Protein AF-Q552I2-F1 (afdb_monomer_lite)

Foldseek 3Di:
DQVQLLVCLVVQPFLLSLQCSCVPVPVVVVLVVLLQDDDDPVNLQQSVQSSLCSRANDSPDRDDSPDRHDHLFPVLQCCDDLLQLHSVDDNPNLLSLLSLLLVQLVLLVCVVVVNDDPVSVVLVVCVVVVNRPDPSSVSSCVSNVVLQVVVCVVVVVPPDSDSHDADPVRHGDDSVRSSVVSSCVVRVHPDADPVRVVCCVVVVDDSSVQSVLLVPAPQRVLSRVSSCLRSSRDPPQSVCAQHADPFQRDGHRHSSCDQQPNPVRNVVVVVVVQVVCCVVDPDHDDRPDPPPPSVCSNVVSPD

pLDDT: mean 83.89, std 12.51, range [25.16, 94.62]

Organism: Dictyostelium discoideum (NCBI:txid44689)

Radius of gyration: 24.35 Å; chains: 1; bounding box: 68×41×57 Å

Secondary structure (DSSP, 8-state):
-HHHHHHHTTT--SHHHHHHHHIIIIIHHHHHHHHHPPPPHHHHHHHHHHHHHHHHS-TT----TT--PPPSS-HHHHHS-GGGT------HHHHHHHHHHHHHHHHHHHHHTT---HHHHHHHHHHHTT----HHHHHHHHHHHHHHHHHHHH-TT--S--SS-B-TTSPBPPHHHHHHHHHHHH--SPPPPHHHHHHHHHTT--HHHHHHHHHH-S-HHHHHHHHHHHTT--TTTTT-TTEE-TTT--EES-HHHIIIII-HHHHHHHHHHHHHHHHH-SS------SSS-TTGGGGGGG-

Structure (mmCIF, N/CA/C/O backbone):
data_AF-Q552I2-F1
#
_entry.id   AF-Q552I2-F1
#
loop_
_atom_site.group_PDB
_atom_site.id
_atom_site.type_symbol
_atom_site.label_atom_id
_atom_site.label_alt_id
_atom_site.label_comp_id
_atom_site.label_asym_id
_atom_site.label_entity_id
_atom_site.label_seq_id
_atom_site.pdbx_PDB_ins_code
_atom_site.Cartn_x
_atom_site.Cartn_y
_atom_site.Cartn_z
_atom_site.occupancy
_atom_site.B_iso_or_equiv
_atom_site.auth_seq_id
_atom_site.auth_comp_id
_atom_site.auth_asym_id
_atom_site.auth_atom_id
_atom_site.pdbx_PDB_model_num
ATOM 1 N N . MET A 1 1 ? -15.729 9.593 -6.874 1.00 75.31 1 MET A N 1
ATOM 2 C CA . MET A 1 1 ? -14.321 9.151 -6.696 1.00 75.31 1 MET A CA 1
ATOM 3 C C . MET A 1 1 ? -13.436 9.561 -7.881 1.00 75.31 1 MET A C 1
ATOM 5 O O . MET A 1 1 ? -12.503 10.336 -7.686 1.00 75.31 1 MET A O 1
ATOM 9 N N . LYS A 1 2 ? -13.786 9.115 -9.100 1.00 81.19 2 LYS A N 1
ATOM 10 C CA . LYS A 1 2 ? -13.067 9.313 -10.378 1.00 81.19 2 LYS A CA 1
ATOM 11 C C . LYS A 1 2 ? -12.653 10.768 -10.646 1.00 81.19 2 LYS A C 1
ATOM 13 O O . LYS A 1 2 ? -11.462 11.058 -10.747 1.00 81.19 2 LYS A O 1
ATOM 18 N N . ASN A 1 3 ? -13.617 11.692 -10.632 1.00 81.88 3 ASN A N 1
ATOM 19 C CA . ASN A 1 3 ? -13.393 13.114 -10.943 1.00 81.88 3 ASN A CA 1
ATOM 20 C C . ASN A 1 3 ? -12.335 13.782 -10.052 1.00 81.88 3 ASN A C 1
ATOM 22 O O . ASN A 1 3 ? -11.575 14.624 -10.525 1.00 81.88 3 ASN A O 1
ATOM 26 N N . ASN A 1 4 ? -12.237 13.383 -8.777 1.00 81.31 4 ASN A N 1
ATOM 27 C CA . ASN A 1 4 ? -11.214 13.924 -7.881 1.00 81.31 4 ASN A CA 1
ATOM 28 C C . ASN A 1 4 ? -9.820 13.441 -8.287 1.00 81.31 4 ASN A C 1
ATOM 30 O O . ASN A 1 4 ? -8.898 14.243 -8.373 1.00 81.31 4 ASN A O 1
ATOM 34 N N . LEU A 1 5 ? -9.653 12.146 -8.571 1.00 85.50 5 LEU A N 1
ATOM 35 C CA . LEU A 1 5 ? -8.342 11.595 -8.932 1.00 85.50 5 LEU A CA 1
ATOM 36 C C . LEU A 1 5 ? -7.836 12.099 -10.280 1.00 85.50 5 LEU A C 1
ATOM 38 O O . LEU A 1 5 ? -6.632 12.299 -10.420 1.00 85.50 5 LEU A O 1
ATOM 42 N N . ILE A 1 6 ? -8.730 12.331 -11.244 1.00 85.38 6 ILE A N 1
ATOM 43 C CA . ILE A 1 6 ? -8.370 12.909 -12.546 1.00 85.38 6 ILE A CA 1
ATOM 44 C C . ILE A 1 6 ? -7.700 14.274 -12.355 1.00 85.38 6 ILE A C 1
ATOM 46 O O . ILE A 1 6 ? -6.609 14.485 -12.882 1.00 85.38 6 ILE A O 1
ATOM 50 N N . LYS A 1 7 ? -8.270 15.149 -11.513 1.00 85.50 7 LYS A N 1
ATOM 51 C CA . LYS A 1 7 ? -7.689 16.469 -11.202 1.00 85.50 7 LYS A CA 1
ATOM 52 C C . LYS A 1 7 ? -6.298 16.366 -10.570 1.00 85.50 7 LYS A C 1
ATOM 54 O O . LYS A 1 7 ? -5.395 17.115 -10.927 1.00 85.50 7 LYS A O 1
ATOM 59 N N . TRP A 1 8 ? -6.101 15.410 -9.663 1.00 86.44 8 TRP A N 1
ATOM 60 C CA . TRP A 1 8 ? -4.827 15.238 -8.956 1.00 86.44 8 TRP A CA 1
ATOM 61 C C . TRP A 1 8 ? -3.757 14.470 -9.746 1.00 86.44 8 TRP A C 1
ATOM 63 O O . TRP A 1 8 ? -2.595 14.435 -9.331 1.00 86.44 8 TRP A O 1
ATOM 73 N N . LYS A 1 9 ? -4.113 13.829 -10.868 1.00 85.44 9 LYS A N 1
ATOM 74 C CA . LYS A 1 9 ? -3.225 12.909 -11.596 1.00 85.44 9 LYS A CA 1
ATOM 75 C C . LYS A 1 9 ? -1.926 13.573 -12.059 1.00 85.44 9 LYS A C 1
ATOM 77 O O . LYS A 1 9 ? -0.875 12.935 -11.987 1.00 85.44 9 LYS A O 1
ATOM 82 N N . SER A 1 10 ? -1.997 14.824 -12.514 1.00 81.94 10 SER A N 1
ATOM 83 C CA . SER A 1 10 ? -0.847 15.604 -12.996 1.00 81.94 10 SER A CA 1
ATOM 84 C C . SER A 1 10 ? 0.010 16.191 -11.874 1.00 81.94 10 SER A C 1
ATOM 86 O O . SER A 1 10 ? 1.216 16.336 -12.043 1.00 81.94 10 SER A O 1
ATOM 88 N N . GLN A 1 11 ? -0.584 16.474 -10.713 1.00 79.75 11 GLN A N 1
ATOM 89 C CA . GLN A 1 11 ? 0.090 17.135 -9.589 1.00 79.75 11 GLN A CA 1
ATOM 90 C C . GLN A 1 11 ? 0.865 16.152 -8.693 1.00 79.75 11 GLN A C 1
ATOM 92 O O . GLN A 1 11 ? 1.816 16.517 -8.002 1.00 79.75 11 GLN A O 1
ATOM 97 N N . ALA A 1 12 ? 0.484 14.874 -8.700 1.00 77.38 12 ALA A N 1
ATOM 98 C CA . ALA A 1 12 ? 1.045 13.862 -7.814 1.00 77.38 12 ALA A CA 1
ATOM 99 C C . ALA A 1 12 ? 2.278 13.159 -8.419 1.00 77.38 12 ALA A C 1
ATOM 101 O O . ALA A 1 12 ? 2.188 12.054 -8.964 1.00 77.38 12 ALA A O 1
ATOM 102 N N . ILE A 1 13 ? 3.455 13.781 -8.298 1.00 77.44 13 ILE A N 1
ATOM 103 C CA . ILE A 1 13 ? 4.695 13.277 -8.924 1.00 77.44 13 ILE A CA 1
ATOM 104 C C . ILE A 1 13 ? 5.281 12.071 -8.162 1.00 77.44 13 ILE A C 1
ATOM 106 O O . ILE A 1 13 ? 5.661 11.057 -8.758 1.00 77.44 13 ILE A O 1
ATOM 110 N N . THR A 1 14 ? 5.353 12.145 -6.829 1.00 87.06 14 THR A N 1
ATOM 111 C CA . THR A 1 14 ? 5.975 11.089 -6.007 1.00 87.06 14 THR A CA 1
ATOM 112 C C . THR A 1 14 ? 4.974 10.007 -5.599 1.00 87.06 14 THR A C 1
ATOM 114 O O . THR A 1 14 ? 3.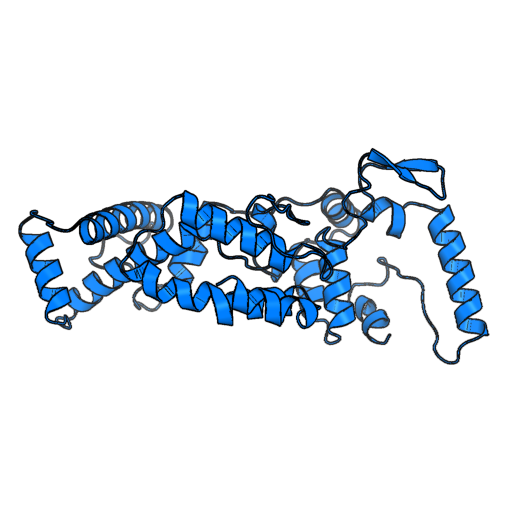782 10.276 -5.444 1.00 87.06 14 THR A O 1
ATOM 117 N N . MET A 1 15 ? 5.443 8.772 -5.363 1.00 88.25 15 MET A N 1
ATOM 118 C CA . MET A 1 15 ? 4.565 7.695 -4.862 1.00 88.25 15 MET A CA 1
ATOM 119 C C . MET A 1 15 ? 3.921 8.056 -3.523 1.00 88.25 15 MET A C 1
ATOM 121 O O . MET A 1 15 ? 2.757 7.733 -3.294 1.00 88.25 15 MET A O 1
ATOM 125 N N . LYS A 1 16 ? 4.665 8.747 -2.654 1.00 89.94 16 LYS A N 1
ATOM 126 C CA . LYS A 1 16 ? 4.171 9.183 -1.348 1.00 89.94 16 LYS A CA 1
ATOM 127 C C . LYS A 1 16 ? 3.052 10.214 -1.503 1.00 89.94 16 LYS A C 1
ATOM 129 O O . LYS A 1 16 ? 2.001 10.033 -0.904 1.00 89.94 16 LYS A O 1
ATOM 134 N N . ALA A 1 17 ? 3.228 11.216 -2.371 1.00 89.88 17 ALA A N 1
ATOM 135 C CA . ALA A 1 17 ? 2.186 12.201 -2.669 1.00 89.88 17 ALA A CA 1
ATOM 136 C C . ALA A 1 17 ? 0.926 11.544 -3.253 1.00 89.88 17 ALA A C 1
ATOM 138 O O . ALA A 1 17 ? -0.175 11.804 -2.774 1.00 89.88 17 ALA A O 1
ATOM 139 N N . LYS A 1 18 ? 1.083 10.627 -4.219 1.00 91.62 18 LYS A N 1
ATOM 140 C CA . LYS A 1 18 ? -0.042 9.858 -4.770 1.00 91.62 18 LYS A CA 1
ATOM 141 C C . LYS A 1 18 ? -0.786 9.077 -3.685 1.00 91.62 18 LYS A C 1
ATOM 143 O O . LYS A 1 18 ? -2.008 9.138 -3.617 1.00 91.62 18 LYS A O 1
ATOM 148 N N . MET A 1 19 ? -0.070 8.371 -2.813 1.00 93.06 19 MET A N 1
ATOM 149 C CA . MET A 1 19 ? -0.699 7.613 -1.730 1.00 93.06 19 MET A CA 1
ATOM 150 C C . MET A 1 19 ? -1.431 8.522 -0.734 1.00 93.06 19 MET A C 1
ATOM 152 O O . MET A 1 19 ? -2.541 8.198 -0.320 1.00 93.06 19 MET A O 1
ATOM 156 N N . THR A 1 20 ? -0.838 9.663 -0.370 1.00 91.88 20 THR A N 1
ATOM 157 C CA . THR A 1 20 ? -1.484 10.654 0.501 1.00 91.88 20 THR A CA 1
ATOM 158 C C . THR A 1 20 ? -2.769 11.176 -0.131 1.00 91.88 20 THR A C 1
ATOM 160 O O . THR A 1 20 ? -3.812 11.123 0.506 1.00 91.88 20 THR A O 1
ATOM 163 N N . ILE A 1 21 ? -2.733 11.595 -1.398 1.00 91.88 21 ILE A N 1
ATOM 164 C CA . ILE A 1 21 ? -3.919 12.094 -2.109 1.00 91.88 21 ILE A CA 1
ATOM 165 C C . ILE A 1 21 ? -5.015 11.027 -2.173 1.00 91.88 21 ILE A C 1
ATOM 167 O O . ILE A 1 21 ? -6.172 11.311 -1.866 1.00 91.88 21 ILE A O 1
ATOM 171 N N . LEU A 1 22 ? -4.650 9.791 -2.527 1.00 91.88 22 LEU A N 1
ATOM 172 C CA . LEU A 1 22 ? -5.584 8.669 -2.580 1.00 91.88 22 LEU A CA 1
ATOM 173 C C . LEU A 1 22 ? -6.256 8.441 -1.219 1.00 91.88 22 LEU A C 1
ATOM 175 O O . LEU A 1 22 ? -7.472 8.286 -1.141 1.00 91.88 22 LEU A O 1
ATOM 179 N N . LYS A 1 23 ? -5.492 8.457 -0.126 1.00 90.06 23 LYS A N 1
ATOM 180 C CA . LYS A 1 23 ? -6.055 8.274 1.216 1.00 90.06 23 LYS A CA 1
ATOM 181 C C . LYS A 1 23 ? -6.929 9.450 1.644 1.00 90.06 23 LYS A C 1
ATOM 183 O O . LYS A 1 23 ? -8.032 9.227 2.129 1.00 90.06 23 LYS A O 1
ATOM 188 N N . THR A 1 24 ? -6.470 10.679 1.425 1.00 88.88 24 THR A N 1
ATOM 189 C CA . THR A 1 24 ? -7.116 11.898 1.930 1.00 88.88 24 THR A CA 1
ATOM 190 C C . THR A 1 24 ? -8.370 12.289 1.160 1.00 88.88 24 THR A C 1
ATOM 192 O O . THR A 1 24 ? -9.349 12.693 1.779 1.00 88.88 24 THR A O 1
ATOM 195 N N . TYR A 1 25 ? -8.373 12.188 -0.171 1.00 85.69 25 TYR A N 1
ATOM 196 C CA . TYR A 1 25 ? -9.470 12.721 -0.995 1.00 85.69 25 TYR A CA 1
ATOM 197 C C . TYR A 1 25 ? -10.450 11.662 -1.485 1.00 85.69 25 TYR A C 1
ATOM 199 O O . TYR A 1 25 ? -11.491 11.994 -2.067 1.00 85.69 25 TYR A O 1
ATOM 207 N N . VAL A 1 26 ? -10.090 10.394 -1.308 1.00 84.19 26 VAL A N 1
ATOM 208 C CA . VAL A 1 26 ? -10.765 9.285 -1.963 1.00 84.19 26 VAL A CA 1
ATOM 209 C C . VAL A 1 26 ? -11.129 8.185 -0.975 1.00 84.19 26 VAL A C 1
ATOM 211 O O . VAL A 1 26 ? -12.317 7.967 -0.749 1.00 84.19 26 VAL A O 1
ATOM 214 N N . LEU A 1 27 ? -10.155 7.533 -0.342 1.00 86.50 27 LEU A N 1
ATOM 215 C CA . LEU A 1 27 ? -10.446 6.417 0.566 1.00 86.50 27 LEU A CA 1
ATOM 216 C C . LEU A 1 27 ? -11.068 6.875 1.898 1.00 86.50 27 LEU A C 1
ATOM 218 O O . LEU A 1 27 ? -11.848 6.140 2.501 1.00 86.50 27 LEU A O 1
ATOM 222 N N . SER A 1 28 ? -10.783 8.101 2.339 1.00 84.00 28 SER A N 1
ATOM 223 C CA . SER A 1 28 ? -11.435 8.732 3.496 1.00 84.00 28 SER A CA 1
ATOM 224 C C . SER A 1 28 ? -12.947 8.899 3.315 1.00 84.00 28 SER A C 1
ATOM 226 O O . SER A 1 28 ? -13.696 8.750 4.271 1.00 84.00 28 SER A O 1
ATOM 228 N N . LYS A 1 29 ? -13.419 9.165 2.091 1.00 82.31 29 LYS A N 1
ATOM 229 C CA . LYS A 1 29 ? -14.856 9.290 1.803 1.00 82.31 29 LYS A CA 1
ATOM 230 C C . LYS A 1 29 ? -15.552 7.933 1.846 1.00 82.31 29 LYS A C 1
ATOM 232 O O . LYS A 1 29 ? -16.659 7.831 2.355 1.00 82.31 29 LYS A O 1
ATOM 237 N N . LEU A 1 30 ? -14.874 6.884 1.375 1.00 82.00 30 LEU A N 1
ATOM 238 C CA . LEU A 1 30 ? -15.380 5.512 1.470 1.00 82.00 30 LEU A CA 1
ATOM 239 C C . LEU A 1 30 ? -15.453 5.011 2.912 1.00 82.00 30 LEU A C 1
ATOM 241 O O . LEU A 1 30 ? -16.357 4.256 3.242 1.00 82.00 30 LEU A O 1
ATOM 245 N N . THR A 1 31 ? -14.534 5.461 3.771 1.00 77.50 31 THR A N 1
ATOM 246 C CA . THR A 1 31 ? -14.508 5.101 5.198 1.00 77.50 31 THR A CA 1
ATOM 247 C C . THR A 1 31 ? -15.852 5.361 5.882 1.00 77.50 31 THR A C 1
ATOM 249 O O . THR A 1 31 ? -16.280 4.543 6.686 1.00 77.50 31 THR A O 1
ATOM 252 N N . TYR A 1 32 ? -16.540 6.458 5.544 1.00 72.56 32 TYR A N 1
ATOM 253 C CA . TYR A 1 32 ? -17.852 6.759 6.121 1.00 72.56 32 TYR A CA 1
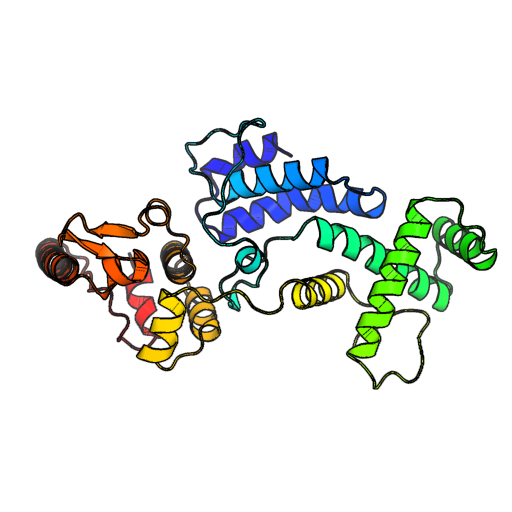ATOM 254 C C . TYR A 1 32 ? -18.906 5.698 5.759 1.00 72.56 32 TYR A C 1
ATOM 256 O O . TYR A 1 32 ? -19.617 5.212 6.632 1.00 72.56 32 TYR A O 1
ATOM 264 N N . HIS A 1 33 ? -18.952 5.279 4.494 1.00 73.44 33 HIS A N 1
ATOM 265 C CA . HIS A 1 33 ? -19.895 4.260 4.025 1.00 73.44 33 HIS A CA 1
ATOM 266 C C . HIS A 1 33 ? -19.560 2.858 4.547 1.00 73.44 33 HIS A C 1
ATOM 268 O O . HIS A 1 33 ? -20.460 2.099 4.884 1.00 73.44 33 HIS A O 1
ATOM 274 N N . GLN A 1 34 ? -18.272 2.537 4.707 1.00 77.69 34 GLN A N 1
ATOM 275 C CA . GLN A 1 34 ? -17.813 1.234 5.207 1.00 77.69 34 GLN A CA 1
ATOM 276 C C . GLN A 1 34 ? -18.262 0.918 6.647 1.00 77.69 34 GLN A C 1
ATOM 278 O O . GLN A 1 34 ? -18.221 -0.247 7.048 1.00 77.69 34 GLN A O 1
ATOM 283 N N . TYR A 1 35 ? -18.703 1.913 7.430 1.00 70.31 35 TYR A N 1
ATOM 284 C CA . TYR A 1 35 ? -19.324 1.663 8.736 1.00 70.31 35 TYR A CA 1
ATOM 285 C C . TYR A 1 35 ? -20.641 0.896 8.597 1.00 70.31 35 TYR A C 1
ATOM 287 O O . TYR A 1 35 ? -20.824 -0.136 9.243 1.00 70.31 35 TYR A O 1
ATOM 295 N N . MET A 1 36 ? -21.532 1.372 7.729 1.00 68.44 36 MET A N 1
ATOM 296 C CA . MET A 1 36 ? -22.905 0.875 7.598 1.00 68.44 36 MET A CA 1
ATOM 297 C C . MET A 1 36 ? -22.996 -0.211 6.529 1.00 68.44 36 MET A C 1
ATOM 299 O O . MET A 1 36 ? -23.474 -1.315 6.794 1.00 68.44 36 MET A O 1
ATOM 303 N N . ASP A 1 37 ? -22.427 0.070 5.362 1.00 80.31 37 ASP A N 1
ATOM 304 C CA . ASP A 1 37 ? -22.645 -0.700 4.148 1.00 80.31 37 ASP A CA 1
ATOM 305 C C . ASP A 1 37 ? -21.530 -1.714 3.926 1.00 80.31 37 ASP A C 1
ATOM 307 O O . ASP A 1 37 ? -20.373 -1.497 4.306 1.00 80.31 37 ASP A O 1
ATOM 311 N N . ASN A 1 38 ? -21.893 -2.828 3.298 1.00 82.31 38 ASN A N 1
ATOM 312 C CA . ASN A 1 38 ? -20.932 -3.794 2.801 1.00 82.31 38 ASN A CA 1
ATOM 313 C C . ASN A 1 38 ? -20.582 -3.452 1.356 1.00 82.31 38 ASN A C 1
ATOM 315 O O . ASN A 1 38 ? -21.470 -3.352 0.511 1.00 82.31 38 ASN A O 1
ATOM 319 N N . LEU A 1 39 ? -19.287 -3.314 1.062 1.00 86.88 39 LEU A N 1
ATOM 320 C CA . LEU A 1 39 ? -18.844 -3.252 -0.328 1.00 86.88 39 LEU A CA 1
ATOM 321 C C . LEU A 1 39 ? -18.960 -4.642 -0.950 1.00 86.88 39 LEU A C 1
ATOM 323 O O . LEU A 1 39 ? -18.426 -5.606 -0.397 1.00 86.88 39 LEU A O 1
ATOM 327 N N . ASN A 1 40 ? -19.626 -4.731 -2.097 1.00 89.62 40 ASN A N 1
ATOM 328 C CA . ASN A 1 40 ? -19.640 -5.958 -2.886 1.00 89.62 40 ASN A CA 1
ATOM 329 C C . ASN A 1 40 ? -18.321 -6.121 -3.673 1.00 89.62 40 ASN A C 1
ATOM 331 O O . ASN A 1 40 ? -17.497 -5.204 -3.754 1.00 89.62 40 ASN A O 1
ATOM 335 N N . GLU A 1 41 ? -18.104 -7.303 -4.249 1.00 90.81 41 GLU A N 1
ATOM 336 C CA . GLU A 1 41 ? -16.862 -7.621 -4.969 1.00 90.81 41 GLU A CA 1
ATOM 337 C C . GLU A 1 41 ? -16.619 -6.706 -6.181 1.00 90.81 41 GLU A C 1
ATOM 339 O O . GLU A 1 41 ? -15.481 -6.309 -6.439 1.00 90.81 41 GLU A O 1
ATOM 344 N N . GLU A 1 42 ? -17.683 -6.314 -6.885 1.00 92.19 42 GLU A N 1
ATOM 345 C CA . GLU A 1 42 ? -17.616 -5.427 -8.050 1.00 92.19 42 GLU A CA 1
ATOM 346 C C . GLU A 1 42 ? -17.128 -4.024 -7.664 1.00 92.19 42 GLU A C 1
ATOM 348 O O . GLU A 1 42 ? -16.182 -3.501 -8.257 1.00 92.19 42 GLU A O 1
ATOM 353 N N . GLN A 1 43 ? -17.692 -3.449 -6.599 1.00 90.69 43 GLN A N 1
ATOM 354 C CA . GLN A 1 43 ? -17.277 -2.161 -6.043 1.00 90.69 43 GLN A CA 1
ATOM 355 C C . GLN A 1 43 ? -15.820 -2.205 -5.570 1.00 90.69 43 GLN A C 1
ATOM 357 O O . GLN A 1 43 ? -15.057 -1.260 -5.793 1.00 90.69 43 GLN A O 1
ATOM 362 N N . ILE A 1 44 ? -15.405 -3.304 -4.928 1.00 91.75 44 ILE A N 1
ATOM 363 C CA . ILE A 1 44 ? -14.015 -3.498 -4.498 1.00 91.75 44 ILE A CA 1
ATOM 364 C C . ILE A 1 44 ? -13.078 -3.519 -5.712 1.00 91.75 44 ILE A C 1
ATOM 366 O O . ILE A 1 44 ? -12.038 -2.849 -5.692 1.00 91.75 44 ILE A O 1
ATOM 370 N N . GLU A 1 45 ? -13.423 -4.244 -6.778 1.00 92.12 45 GLU A N 1
ATOM 371 C CA . GLU A 1 45 ? -12.587 -4.308 -7.977 1.00 92.12 45 GLU A CA 1
ATOM 372 C C . GLU A 1 45 ? -12.557 -2.977 -8.739 1.00 92.12 45 GLU A C 1
ATOM 374 O O . GLU A 1 45 ? -11.487 -2.582 -9.209 1.00 92.12 45 GLU A O 1
ATOM 379 N N . GLU A 1 46 ? -13.655 -2.218 -8.781 1.00 91.62 46 GLU A N 1
ATOM 380 C CA . GLU A 1 46 ? -13.683 -0.868 -9.357 1.00 91.62 46 GLU A CA 1
ATOM 381 C C . GLU A 1 46 ? -12.719 0.074 -8.611 1.00 91.62 46 GLU A C 1
ATOM 383 O O . GLU A 1 46 ? -11.861 0.732 -9.220 1.00 91.62 46 GLU A O 1
ATOM 388 N N . ILE A 1 47 ? -12.795 0.091 -7.274 1.00 91.31 47 ILE A N 1
ATOM 389 C CA . ILE A 1 47 ? -11.902 0.880 -6.415 1.00 91.31 47 ILE A CA 1
ATOM 390 C C . ILE A 1 47 ? -10.443 0.467 -6.632 1.00 91.31 47 ILE A C 1
ATOM 392 O O . ILE A 1 47 ? -9.554 1.323 -6.754 1.00 91.31 47 ILE A O 1
ATOM 396 N N . ASN A 1 48 ? -10.180 -0.838 -6.687 1.00 92.69 48 ASN A N 1
ATOM 397 C CA . ASN A 1 48 ? -8.843 -1.368 -6.910 1.00 92.69 48 ASN A CA 1
ATOM 398 C C . ASN A 1 48 ? -8.318 -0.975 -8.292 1.00 92.69 48 ASN A C 1
ATOM 400 O O . ASN A 1 48 ? -7.188 -0.495 -8.397 1.00 92.69 48 ASN A O 1
ATOM 404 N N . ASN A 1 49 ? -9.118 -1.106 -9.348 1.00 93.19 49 ASN A N 1
ATOM 405 C CA . ASN A 1 49 ? -8.722 -0.748 -10.706 1.00 93.19 49 ASN A CA 1
ATOM 406 C C . ASN A 1 49 ? -8.389 0.751 -10.823 1.00 93.19 49 ASN A C 1
ATOM 408 O O . ASN A 1 49 ? -7.330 1.124 -11.340 1.00 93.19 49 ASN A O 1
ATOM 412 N N . MET A 1 50 ? -9.227 1.616 -10.244 1.00 91.75 50 MET A N 1
ATOM 413 C CA . MET A 1 50 ? -8.998 3.064 -10.193 1.00 91.75 50 MET A CA 1
ATOM 414 C C . MET A 1 50 ? -7.743 3.424 -9.386 1.00 91.75 50 MET A C 1
ATOM 416 O O . MET A 1 50 ? -6.944 4.275 -9.790 1.00 91.75 50 MET A O 1
ATOM 420 N N . THR A 1 51 ? -7.513 2.726 -8.274 1.00 92.38 51 THR A N 1
ATOM 421 C CA . THR A 1 51 ? -6.302 2.861 -7.460 1.00 92.38 51 THR A CA 1
ATOM 422 C C . THR A 1 51 ? -5.052 2.465 -8.247 1.00 92.38 51 THR A C 1
ATOM 424 O O . THR A 1 51 ? -4.062 3.205 -8.253 1.00 92.38 51 THR A O 1
ATOM 427 N N . ARG A 1 52 ? -5.090 1.333 -8.966 1.00 92.00 52 ARG A N 1
ATOM 428 C CA . ARG A 1 52 ? -3.978 0.863 -9.808 1.00 92.00 52 ARG A CA 1
ATOM 429 C C . ARG A 1 52 ? -3.666 1.877 -10.908 1.00 92.00 52 ARG A C 1
ATOM 431 O O . ARG A 1 52 ? -2.498 2.230 -11.098 1.00 92.00 52 ARG A O 1
ATOM 438 N N . TRP A 1 53 ? -4.691 2.406 -11.576 1.00 91.88 53 TRP A N 1
ATOM 439 C CA . TRP A 1 53 ? -4.527 3.483 -12.548 1.00 91.88 53 TRP A CA 1
ATOM 440 C C . TRP A 1 53 ? -3.845 4.705 -11.933 1.00 91.88 53 TRP A C 1
ATOM 442 O O . TRP A 1 53 ? -2.805 5.156 -12.426 1.00 91.88 53 TRP A O 1
ATOM 452 N N . PHE A 1 54 ? -4.392 5.243 -10.844 1.00 92.56 54 PHE A N 1
ATOM 453 C CA . PHE A 1 54 ? -3.914 6.490 -10.258 1.00 92.56 54 PHE A CA 1
ATOM 454 C C . PHE A 1 54 ? -2.448 6.382 -9.810 1.00 92.56 54 PHE A C 1
ATOM 456 O O . PHE A 1 54 ? -1.601 7.206 -10.195 1.00 92.56 54 PHE A O 1
ATOM 463 N N . LEU A 1 55 ? -2.124 5.308 -9.085 1.00 91.31 55 LEU A N 1
ATOM 464 C CA . LEU A 1 55 ? -0.793 5.070 -8.535 1.00 91.31 55 LEU A CA 1
ATOM 465 C C . LEU A 1 55 ? 0.237 4.742 -9.622 1.00 91.31 55 LEU A C 1
ATOM 467 O O . LEU A 1 55 ? 1.304 5.369 -9.665 1.00 91.31 55 LEU A O 1
ATOM 471 N N . PHE A 1 56 ? -0.082 3.801 -10.516 1.00 88.38 56 PHE A N 1
ATOM 472 C CA . PHE A 1 56 ? 0.928 3.148 -11.350 1.00 88.38 56 PHE A CA 1
ATOM 473 C C . PHE A 1 56 ? 0.891 3.518 -12.831 1.00 88.38 56 PHE A C 1
ATOM 475 O O . PHE A 1 56 ? 1.920 3.400 -13.491 1.00 88.38 56 PHE A O 1
ATOM 482 N N . SER A 1 57 ? -0.232 4.008 -13.360 1.00 86.94 57 SER A N 1
ATOM 483 C CA . SER A 1 57 ? -0.273 4.433 -14.765 1.00 86.94 57 SER A CA 1
ATOM 484 C C . SER A 1 57 ? 0.439 5.763 -14.981 1.00 86.94 57 SER A C 1
ATOM 486 O O . SER A 1 57 ? 0.489 6.612 -14.078 1.00 86.94 57 SER A O 1
ATOM 488 N N . SER A 1 58 ? 0.934 5.954 -16.207 1.00 82.50 58 SER A N 1
ATOM 489 C CA . SER A 1 58 ? 1.474 7.232 -16.679 1.00 82.50 58 SER A CA 1
ATOM 490 C C . SER A 1 58 ? 0.485 8.375 -16.447 1.00 82.50 58 SER A C 1
ATOM 492 O O . SER A 1 58 ? -0.730 8.177 -16.479 1.00 82.50 58 SER A O 1
ATOM 494 N N . VAL A 1 59 ? 1.013 9.579 -16.224 1.00 80.19 59 VAL A N 1
ATOM 495 C CA . VAL A 1 59 ? 0.218 10.812 -16.107 1.00 80.19 59 VAL A CA 1
ATOM 496 C C . VAL A 1 59 ? -0.543 11.104 -17.402 1.00 80.19 59 VAL A C 1
ATOM 498 O O . VAL A 1 59 ? -1.659 11.598 -17.341 1.00 80.19 59 VAL A O 1
ATOM 501 N N . LYS A 1 60 ? 0.018 10.721 -18.556 1.00 80.81 60 LYS A N 1
ATOM 502 C CA . LYS A 1 60 ? -0.609 10.896 -19.875 1.00 80.81 60 LYS A CA 1
ATOM 503 C C . LYS A 1 60 ? -1.782 9.942 -20.137 1.00 80.81 60 LYS A C 1
ATOM 505 O O . LYS A 1 60 ? -2.460 10.085 -21.142 1.00 80.81 60 LYS A O 1
ATOM 510 N N . ASN A 1 61 ? -1.975 8.926 -19.294 1.00 83.56 61 ASN A N 1
ATOM 511 C CA . ASN A 1 61 ? -2.973 7.891 -19.535 1.00 83.56 61 ASN A CA 1
ATOM 512 C C . ASN A 1 61 ? -4.305 8.285 -18.887 1.00 83.56 61 ASN A C 1
ATOM 514 O O . ASN A 1 61 ? -4.404 8.293 -17.655 1.00 83.56 61 ASN A O 1
ATOM 518 N N . THR A 1 62 ? -5.317 8.577 -19.699 1.00 87.56 62 THR A N 1
ATOM 519 C CA . THR A 1 62 ? -6.684 8.838 -19.231 1.00 87.56 62 THR A CA 1
ATOM 520 C C . THR A 1 62 ? -7.288 7.573 -18.613 1.00 87.56 62 THR A C 1
ATOM 522 O O . THR A 1 62 ? -6.957 6.450 -19.010 1.00 87.56 62 THR A O 1
ATOM 525 N N . TYR A 1 63 ? -8.112 7.747 -17.579 1.00 89.56 63 TYR A N 1
ATOM 526 C CA . TYR A 1 63 ? -8.837 6.636 -16.966 1.00 89.56 63 TYR A CA 1
ATOM 527 C C . TYR A 1 63 ? -10.012 6.211 -17.853 1.00 89.56 63 TYR A C 1
ATOM 529 O O . TYR A 1 63 ? -10.778 7.072 -18.275 1.00 89.56 63 TYR A O 1
ATOM 537 N N . THR A 1 64 ? -10.158 4.910 -18.093 1.00 89.44 64 THR A N 1
ATOM 538 C CA . THR A 1 64 ? -11.300 4.290 -18.775 1.00 89.44 64 THR A CA 1
ATOM 539 C C . THR A 1 64 ? -11.720 3.045 -17.991 1.00 89.44 64 THR A C 1
ATOM 541 O O . THR A 1 64 ? -10.868 2.333 -17.451 1.00 89.44 64 THR A O 1
ATOM 544 N N . GLU A 1 65 ? -13.021 2.800 -17.869 1.00 85.31 65 GLU A N 1
ATOM 545 C CA . GLU A 1 65 ? -13.572 1.780 -16.960 1.00 85.31 65 GLU A CA 1
ATOM 546 C C . GLU A 1 65 ? -13.360 0.363 -17.494 1.00 85.31 65 GLU A C 1
ATOM 548 O O . GLU A 1 65 ? -13.075 -0.567 -16.741 1.00 85.31 65 GLU A O 1
ATOM 553 N N . GLU A 1 66 ? -13.364 0.232 -18.815 1.00 86.44 66 GLU A N 1
ATOM 554 C CA . GLU A 1 66 ? -13.205 -1.016 -19.559 1.00 86.44 66 GLU A CA 1
ATOM 555 C C . GLU A 1 66 ? -11.765 -1.543 -19.470 1.00 86.44 66 GLU A C 1
ATOM 557 O O . GLU A 1 66 ? -11.479 -2.712 -19.742 1.00 86.44 66 GLU A O 1
ATOM 562 N N . ARG A 1 67 ? -10.813 -0.681 -19.087 1.00 88.12 67 ARG A N 1
ATOM 563 C CA . ARG A 1 67 ? -9.396 -1.027 -19.036 1.00 88.12 67 ARG A CA 1
ATOM 564 C C . ARG A 1 67 ? -9.001 -1.532 -17.656 1.00 88.12 67 ARG A C 1
ATOM 566 O O . ARG A 1 67 ? -9.102 -0.829 -16.653 1.00 88.12 67 ARG A O 1
ATOM 573 N N . LYS A 1 68 ? -8.396 -2.722 -17.620 1.00 88.62 68 LYS A N 1
ATOM 574 C CA . LYS A 1 68 ? -7.734 -3.252 -16.419 1.00 88.62 68 LYS A CA 1
ATOM 575 C C . LYS A 1 68 ? -6.310 -2.712 -16.296 1.00 88.62 68 LYS A C 1
ATOM 577 O O . LYS A 1 68 ? -5.428 -3.024 -17.102 1.00 88.62 68 LYS A O 1
ATOM 582 N N . TYR A 1 69 ? -6.066 -1.905 -15.271 1.00 89.19 69 TYR A N 1
ATOM 583 C CA . TYR A 1 69 ? -4.763 -1.294 -15.024 1.00 89.19 69 TYR A CA 1
ATOM 584 C C . TYR A 1 69 ? -3.859 -2.202 -14.191 1.00 89.19 69 TYR A C 1
ATOM 586 O O . TYR A 1 69 ? -4.256 -2.753 -13.165 1.00 89.19 69 TYR A O 1
ATOM 594 N N . LYS A 1 70 ? -2.600 -2.332 -14.621 1.00 83.94 70 LYS A N 1
ATOM 595 C CA . LYS A 1 70 ? -1.592 -3.176 -13.966 1.00 83.94 70 LYS A CA 1
ATOM 596 C C . LYS A 1 70 ? -0.795 -2.392 -12.924 1.00 83.94 70 LYS A C 1
ATOM 598 O O . LYS A 1 70 ? -0.583 -1.186 -13.052 1.00 83.94 70 LYS A O 1
ATOM 603 N N . THR A 1 71 ? -0.312 -3.091 -11.903 1.00 82.62 71 THR A N 1
ATOM 604 C CA . THR A 1 71 ? 0.604 -2.528 -10.909 1.00 82.62 71 THR A CA 1
ATOM 605 C C . THR A 1 71 ? 2.054 -2.614 -11.386 1.00 82.62 71 THR A C 1
ATOM 607 O O . THR A 1 71 ? 2.445 -3.559 -12.067 1.00 82.62 71 THR A O 1
ATOM 610 N N . MET A 1 72 ? 2.884 -1.635 -11.007 1.00 81.94 72 MET A N 1
ATOM 611 C CA . MET A 1 72 ? 4.339 -1.732 -11.215 1.00 81.94 72 MET A CA 1
ATOM 612 C C . MET A 1 72 ? 5.014 -2.608 -10.154 1.00 81.94 72 MET A C 1
ATOM 614 O O . MET A 1 72 ? 6.013 -3.257 -10.440 1.00 81.94 72 MET A O 1
ATOM 618 N N . MET A 1 73 ? 4.469 -2.630 -8.937 1.00 86.00 73 MET A N 1
ATOM 619 C CA . MET A 1 73 ? 4.923 -3.499 -7.852 1.00 86.00 73 MET A CA 1
ATOM 620 C C . MET A 1 73 ? 3.897 -4.603 -7.603 1.00 86.00 73 MET A C 1
ATOM 622 O O . MET A 1 73 ? 2.710 -4.412 -7.871 1.00 86.00 73 MET A O 1
ATOM 626 N N . LYS A 1 74 ? 4.322 -5.756 -7.081 1.00 84.69 74 LYS A N 1
ATOM 627 C CA . LYS A 1 74 ? 3.360 -6.786 -6.664 1.00 84.69 74 LYS A CA 1
ATOM 628 C C . LYS A 1 74 ? 2.457 -6.246 -5.547 1.00 84.69 74 LYS A C 1
ATOM 630 O O . LYS A 1 74 ? 2.902 -5.437 -4.732 1.00 84.69 74 LYS A O 1
ATOM 635 N N . ILE A 1 75 ? 1.191 -6.659 -5.548 1.00 87.44 75 ILE A N 1
ATOM 636 C CA . ILE A 1 75 ? 0.168 -6.071 -4.674 1.00 87.44 75 ILE A CA 1
ATOM 637 C C . ILE A 1 75 ? 0.423 -6.360 -3.187 1.00 87.44 75 ILE A C 1
ATOM 639 O O . ILE A 1 75 ? 0.305 -5.459 -2.367 1.00 87.44 75 ILE A O 1
ATOM 643 N N . ASP A 1 76 ? 0.908 -7.560 -2.863 1.00 87.62 76 ASP A N 1
ATOM 644 C CA . ASP A 1 76 ? 1.339 -7.955 -1.517 1.00 87.62 76 ASP A CA 1
ATOM 645 C C . ASP A 1 76 ? 2.408 -7.010 -0.952 1.00 87.62 76 ASP A C 1
ATOM 647 O O . ASP A 1 76 ? 2.321 -6.557 0.185 1.00 87.62 76 ASP A O 1
ATOM 651 N N . ARG A 1 77 ? 3.388 -6.624 -1.777 1.00 90.19 77 ARG A N 1
ATOM 652 C CA . ARG A 1 77 ? 4.365 -5.597 -1.408 1.00 90.19 77 ARG A CA 1
ATOM 653 C C . ARG A 1 77 ? 3.718 -4.223 -1.272 1.00 90.19 77 ARG A C 1
ATOM 655 O O . ARG A 1 77 ? 4.129 -3.467 -0.403 1.00 90.19 77 ARG A O 1
ATOM 662 N N . ALA A 1 78 ? 2.748 -3.867 -2.113 1.00 92.69 78 ALA A N 1
ATOM 663 C CA . ALA A 1 78 ? 2.106 -2.556 -2.035 1.00 92.69 78 ALA A CA 1
ATOM 664 C C . ALA A 1 78 ? 1.419 -2.322 -0.676 1.00 92.69 78 ALA A C 1
ATOM 666 O O . ALA A 1 78 ? 1.455 -1.193 -0.178 1.00 92.69 78 ALA A O 1
ATOM 667 N N . TYR A 1 79 ? 0.850 -3.372 -0.072 1.00 93.62 79 TYR A N 1
ATOM 668 C CA . TYR A 1 79 ? 0.207 -3.323 1.247 1.00 93.62 79 TYR A CA 1
ATOM 669 C C . TYR A 1 79 ? 1.188 -3.131 2.412 1.00 93.62 79 TYR A C 1
ATOM 671 O O . TYR A 1 79 ? 0.832 -2.484 3.397 1.00 93.62 79 TYR A O 1
ATOM 679 N N . ALA A 1 80 ? 2.423 -3.625 2.284 1.00 92.31 80 ALA A N 1
ATOM 680 C CA . ALA A 1 80 ? 3.450 -3.503 3.318 1.00 92.31 80 ALA A CA 1
ATOM 681 C C . ALA A 1 80 ? 3.812 -2.037 3.636 1.00 92.31 80 ALA A C 1
ATOM 683 O O . ALA A 1 80 ? 3.578 -1.116 2.839 1.00 92.31 80 ALA A O 1
ATOM 684 N N . ASP A 1 81 ? 4.413 -1.807 4.805 1.00 92.38 81 ASP A N 1
ATOM 685 C CA . ASP A 1 81 ? 4.818 -0.468 5.236 1.00 92.38 81 ASP A CA 1
ATOM 686 C C . ASP A 1 81 ? 5.969 0.086 4.371 1.00 92.38 81 ASP A C 1
ATOM 688 O O . ASP A 1 81 ? 6.750 -0.647 3.754 1.00 92.38 81 ASP A O 1
ATOM 692 N N . TRP A 1 82 ? 6.112 1.412 4.355 1.00 92.25 82 TRP A N 1
ATOM 693 C CA . TRP A 1 82 ? 7.220 2.099 3.689 1.00 92.25 82 TRP A CA 1
ATOM 694 C C . TRP A 1 82 ? 8.585 1.635 4.202 1.00 92.25 82 TRP A C 1
ATOM 696 O O . TRP A 1 82 ? 9.541 1.601 3.426 1.00 92.25 82 TRP A O 1
ATOM 706 N N . LYS A 1 83 ? 8.682 1.250 5.482 1.00 90.56 83 LYS A N 1
ATOM 707 C CA . LYS A 1 83 ? 9.905 0.703 6.098 1.00 90.56 83 LYS A CA 1
ATOM 708 C C . LYS A 1 83 ? 10.305 -0.673 5.553 1.00 90.56 83 LYS A C 1
ATOM 710 O O . LYS A 1 83 ? 11.457 -1.063 5.685 1.00 90.56 83 LYS A O 1
ATOM 715 N N . GLU A 1 84 ? 9.389 -1.384 4.902 1.00 89.88 84 GLU A N 1
ATOM 716 C CA . GLU A 1 84 ? 9.625 -2.711 4.312 1.00 89.88 84 GLU A CA 1
ATOM 717 C C . GLU A 1 84 ? 9.645 -2.672 2.772 1.00 89.88 84 GLU A C 1
ATOM 719 O O . GLU A 1 84 ? 9.715 -3.701 2.086 1.00 89.88 84 GLU A O 1
ATOM 724 N N . GLY A 1 85 ? 9.594 -1.462 2.205 1.00 90.31 85 GLY A N 1
ATOM 725 C CA . GLY A 1 85 ? 9.575 -1.232 0.764 1.00 90.31 85 GLY A CA 1
ATOM 726 C C . GLY A 1 85 ? 8.214 -1.419 0.113 1.00 90.31 85 GLY A C 1
ATOM 727 O O . GLY A 1 85 ? 8.154 -1.669 -1.096 1.00 90.31 85 GLY A O 1
ATOM 728 N N . GLY A 1 86 ? 7.145 -1.360 0.902 1.00 92.44 86 GLY A N 1
ATOM 729 C CA . GLY A 1 86 ? 5.788 -1.182 0.413 1.00 92.44 86 GLY A CA 1
ATOM 730 C C . GLY A 1 86 ? 5.383 0.286 0.363 1.00 92.44 86 GLY A C 1
ATOM 731 O O . GLY A 1 86 ? 6.200 1.182 0.567 1.00 92.44 86 GLY A O 1
ATOM 732 N N . ILE A 1 87 ? 4.113 0.541 0.055 1.00 93.06 87 ILE A N 1
ATOM 733 C CA . ILE A 1 87 ? 3.559 1.904 -0.026 1.00 93.06 87 ILE A CA 1
ATOM 734 C C . ILE A 1 87 ? 2.396 2.115 0.949 1.00 93.06 87 ILE A C 1
ATOM 736 O O . ILE A 1 87 ? 1.687 3.121 0.860 1.00 93.06 87 ILE A O 1
ATOM 740 N N . LYS A 1 88 ? 2.193 1.181 1.888 1.00 93.12 88 LYS A N 1
ATOM 741 C CA . LYS A 1 88 ? 1.081 1.155 2.843 1.00 93.12 88 LYS A CA 1
ATOM 742 C C . LYS A 1 88 ? -0.272 1.317 2.141 1.00 93.12 88 LYS A C 1
ATOM 744 O O . LYS A 1 88 ? -1.121 2.083 2.608 1.00 93.12 88 LYS A O 1
ATOM 749 N N . LEU A 1 89 ? -0.443 0.682 0.981 1.00 93.50 89 LEU A N 1
ATOM 750 C CA . LEU A 1 89 ? -1.721 0.659 0.273 1.00 93.50 89 LEU A CA 1
ATOM 751 C C . LEU A 1 89 ? -2.781 -0.004 1.165 1.00 93.50 89 LEU A C 1
ATOM 753 O O . LEU A 1 89 ? -2.459 -0.885 1.958 1.00 93.50 89 LEU A O 1
ATOM 757 N N . TRP A 1 90 ? -4.032 0.440 1.072 1.00 92.31 90 TRP A N 1
ATOM 758 C CA . TRP A 1 90 ? -5.123 -0.233 1.769 1.00 92.31 90 TRP A CA 1
ATOM 759 C C . TRP A 1 90 ? -5.606 -1.430 0.954 1.00 92.31 90 TRP A C 1
ATOM 761 O O . TRP A 1 90 ? -5.935 -1.275 -0.220 1.00 92.31 90 TRP A O 1
ATOM 771 N N . ASP A 1 91 ? -5.651 -2.603 1.579 1.00 92.75 91 ASP A N 1
ATOM 772 C CA . ASP A 1 91 ? -6.493 -3.698 1.114 1.00 92.75 91 ASP A CA 1
ATOM 773 C C . ASP A 1 91 ? -7.930 -3.318 1.476 1.00 92.75 91 ASP A C 1
ATOM 775 O O . ASP A 1 91 ? -8.275 -3.229 2.653 1.00 92.75 91 ASP A O 1
ATOM 779 N N . ILE A 1 92 ? -8.735 -2.996 0.465 1.00 91.12 92 ILE A N 1
ATOM 780 C CA . ILE A 1 92 ? -10.090 -2.467 0.649 1.00 91.12 92 ILE A CA 1
ATOM 781 C C . ILE A 1 92 ? -11.008 -3.498 1.304 1.00 91.12 92 ILE A C 1
ATOM 783 O O . ILE A 1 92 ? -11.837 -3.119 2.130 1.00 91.12 92 ILE A O 1
ATOM 787 N N . GLU A 1 93 ? -10.817 -4.778 0.993 1.00 91.62 93 GLU A N 1
ATOM 788 C CA . GLU A 1 93 ? -11.592 -5.880 1.556 1.00 91.62 93 GLU A CA 1
ATOM 789 C C . GLU A 1 93 ? -11.277 -6.036 3.049 1.00 91.62 93 GLU A C 1
ATOM 791 O O . GLU A 1 93 ? -12.171 -5.952 3.893 1.00 91.62 93 GLU A O 1
ATOM 796 N N . LEU A 1 94 ? -9.991 -6.143 3.407 1.00 92.88 94 LEU A N 1
ATOM 797 C CA . LEU A 1 94 ? -9.593 -6.210 4.818 1.00 92.88 94 LEU A CA 1
ATOM 798 C C . LEU A 1 94 ? -9.939 -4.935 5.578 1.00 92.88 94 LEU A C 1
ATOM 800 O O . LEU A 1 94 ? -10.292 -4.996 6.753 1.00 92.88 94 LEU A O 1
ATOM 804 N N . ARG A 1 95 ? -9.831 -3.771 4.931 1.00 91.56 95 ARG A N 1
ATOM 805 C CA . ARG A 1 95 ? -10.161 -2.486 5.548 1.00 91.56 95 ARG A CA 1
ATOM 806 C C . ARG A 1 95 ? -11.638 -2.428 5.907 1.00 91.56 95 ARG A C 1
ATOM 808 O O . ARG A 1 95 ? -11.956 -2.010 7.014 1.00 91.56 95 ARG A O 1
ATOM 815 N N . HIS A 1 96 ? -12.503 -2.874 5.000 1.00 90.44 96 HIS A N 1
ATOM 816 C CA . HIS A 1 96 ? -13.936 -2.986 5.231 1.00 90.44 96 HIS A CA 1
ATOM 817 C C . HIS A 1 96 ? -14.238 -3.924 6.414 1.00 90.44 96 HIS A C 1
ATOM 819 O O . HIS A 1 96 ? -14.912 -3.514 7.358 1.00 90.44 96 HIS A O 1
ATOM 825 N N . ILE A 1 97 ? -13.657 -5.125 6.441 1.00 92.38 97 ILE A N 1
ATOM 826 C CA . ILE A 1 97 ? -13.849 -6.075 7.550 1.00 92.38 97 ILE A CA 1
ATOM 827 C C . ILE A 1 97 ? -13.333 -5.496 8.883 1.00 92.38 97 ILE A C 1
ATOM 829 O O . ILE A 1 97 ? -13.992 -5.621 9.917 1.00 92.38 97 ILE A O 1
ATOM 833 N N . ALA A 1 98 ? -12.190 -4.801 8.867 1.00 93.94 98 ALA A N 1
ATOM 834 C CA . ALA A 1 98 ? -11.618 -4.165 10.053 1.00 93.94 98 ALA A CA 1
ATOM 835 C C . ALA A 1 98 ? -12.557 -3.117 10.673 1.00 93.94 98 ALA A C 1
ATOM 837 O O . ALA A 1 98 ? -12.589 -2.990 11.896 1.00 93.94 98 ALA A O 1
ATOM 838 N N . PHE A 1 99 ? -13.344 -2.393 9.866 1.00 92.06 99 PHE A N 1
ATOM 839 C CA . PHE A 1 99 ? -14.356 -1.462 10.378 1.00 92.06 99 PHE A CA 1
ATOM 840 C C . PHE A 1 99 ? -15.463 -2.174 11.152 1.00 92.06 99 PHE A C 1
ATOM 842 O O . PHE A 1 99 ? -15.829 -1.712 12.231 1.00 92.06 99 PHE A O 1
ATOM 849 N N . LYS A 1 100 ? -15.959 -3.308 10.642 1.00 90.88 100 LYS A N 1
ATOM 850 C CA . LYS A 1 100 ? -17.006 -4.101 11.305 1.00 90.88 100 LYS A CA 1
ATOM 851 C C . LYS A 1 100 ? -16.519 -4.650 12.647 1.00 90.88 100 LYS A C 1
ATOM 853 O O . LYS A 1 100 ? -17.204 -4.509 13.658 1.00 90.88 100 LYS A O 1
ATOM 858 N N . ILE A 1 101 ? -15.294 -5.182 12.674 1.00 93.06 101 ILE A N 1
ATOM 859 C CA . ILE A 1 101 ? -14.637 -5.649 13.905 1.00 93.06 101 ILE A CA 1
ATOM 860 C C . ILE A 1 101 ? -14.474 -4.493 14.893 1.00 93.06 101 ILE A C 1
ATOM 862 O O . ILE A 1 101 ? -14.828 -4.625 16.060 1.00 93.06 101 ILE A O 1
ATOM 866 N N . TRP A 1 102 ? -13.950 -3.354 14.434 1.00 93.88 102 TRP A N 1
ATOM 867 C CA . TRP A 1 102 ? -13.718 -2.189 15.283 1.00 93.88 102 TRP A CA 1
ATOM 868 C C . TRP A 1 102 ? -15.011 -1.645 15.893 1.00 93.88 102 TRP A C 1
ATOM 870 O O . TRP A 1 102 ? -15.045 -1.365 17.090 1.00 93.88 102 TRP A O 1
ATOM 880 N N . TYR A 1 103 ? -16.075 -1.529 15.097 1.00 90.75 103 TYR A N 1
ATOM 881 C CA . TYR A 1 103 ? -17.361 -1.029 15.570 1.00 90.75 103 TYR A CA 1
ATOM 882 C C . TYR A 1 103 ? -17.974 -1.964 16.614 1.00 90.75 103 TYR A C 1
ATOM 884 O O . TYR A 1 103 ? -18.362 -1.500 17.684 1.00 90.75 103 TYR A O 1
ATOM 892 N N . MET A 1 104 ? -17.977 -3.278 16.356 1.00 90.38 104 MET A N 1
ATOM 893 C CA . MET A 1 104 ? -18.431 -4.272 17.332 1.00 90.38 104 MET A CA 1
ATOM 894 C C . MET A 1 104 ? -17.612 -4.203 18.626 1.00 90.38 104 MET A C 1
ATOM 896 O O . MET A 1 104 ? -18.165 -4.191 19.721 1.00 90.38 104 MET A O 1
ATOM 900 N N . ASN A 1 105 ? -16.287 -4.081 18.511 1.00 92.94 105 ASN A N 1
ATOM 901 C CA . ASN A 1 105 ? -15.405 -3.968 19.668 1.00 92.94 105 ASN A CA 1
ATOM 902 C C . ASN A 1 105 ? -15.704 -2.712 20.505 1.00 92.94 105 ASN A C 1
ATOM 904 O O . ASN A 1 105 ? -15.665 -2.751 21.734 1.00 92.94 105 ASN A O 1
ATOM 908 N N . ARG A 1 106 ? -16.026 -1.596 19.837 1.00 91.88 106 ARG A N 1
ATOM 909 C CA . ARG A 1 106 ? -16.398 -0.335 20.486 1.00 91.88 106 ARG A CA 1
ATOM 910 C C . ARG A 1 106 ? -17.777 -0.409 21.136 1.00 91.88 106 ARG A C 1
ATOM 912 O O . ARG A 1 106 ? -17.929 0.109 22.235 1.00 91.88 106 ARG A O 1
ATOM 919 N N . LEU A 1 107 ? -18.741 -1.064 20.488 1.00 90.06 107 LEU A N 1
ATOM 920 C CA . LEU A 1 107 ? -20.072 -1.323 21.039 1.00 90.06 107 LEU A CA 1
ATOM 921 C C . LEU A 1 107 ? -19.973 -2.103 22.357 1.00 90.06 107 LEU A C 1
ATOM 923 O O . LEU A 1 107 ? -20.525 -1.675 23.363 1.00 90.06 107 LEU A O 1
ATOM 927 N N . LEU A 1 108 ? -19.200 -3.191 22.373 1.00 90.50 108 LEU A N 1
ATOM 928 C CA . LEU A 1 108 ? -19.005 -4.016 23.570 1.00 90.50 108 LEU A CA 1
ATOM 929 C C . LEU A 1 108 ? -18.306 -3.244 24.698 1.00 90.50 108 LEU A C 1
ATOM 931 O O . LEU A 1 108 ? -18.698 -3.346 25.857 1.00 90.50 108 LEU A O 1
ATOM 935 N N . HIS A 1 109 ? -17.311 -2.421 24.359 1.00 91.44 109 HIS A N 1
ATOM 936 C CA . HIS A 1 109 ? -16.646 -1.549 25.327 1.00 91.44 109 HIS A CA 1
ATOM 937 C C . HIS A 1 109 ? -17.589 -0.491 25.923 1.00 91.44 109 HIS A C 1
ATOM 939 O O . HIS A 1 109 ? -17.575 -0.266 27.131 1.00 91.44 109 HIS A O 1
ATOM 945 N N . ASN A 1 110 ? -18.409 0.160 25.093 1.00 91.50 110 ASN A N 1
ATOM 946 C CA . ASN A 1 110 ? -19.391 1.137 25.562 1.00 91.50 110 ASN A CA 1
ATOM 947 C C . ASN A 1 110 ? -20.438 0.481 26.465 1.00 91.50 110 ASN A C 1
ATOM 949 O O . ASN A 1 110 ? -20.770 1.045 27.505 1.00 91.50 110 ASN A O 1
ATOM 953 N N . ASN A 1 111 ? -20.892 -0.721 26.107 1.00 89.50 111 ASN A N 1
ATOM 954 C CA . ASN A 1 111 ? -21.854 -1.474 26.898 1.00 89.50 111 ASN A CA 1
ATOM 955 C C . ASN A 1 111 ? -21.297 -1.846 28.273 1.00 89.50 111 ASN A C 1
ATOM 957 O O . ASN A 1 111 ? -21.970 -1.642 29.273 1.00 89.50 111 ASN A O 1
ATOM 961 N N . TYR A 1 112 ? -20.054 -2.331 28.327 1.00 86.00 112 TYR A N 1
ATOM 962 C CA . TYR A 1 112 ? -19.369 -2.631 29.588 1.00 86.00 112 TYR A CA 1
ATOM 963 C C . TYR A 1 112 ? -19.287 -1.402 30.513 1.00 86.00 112 TYR A C 1
ATOM 965 O O . TYR A 1 112 ? -19.420 -1.521 31.726 1.00 86.00 112 TYR A O 1
ATOM 973 N N . ASN A 1 113 ? -19.118 -0.208 29.938 1.00 88.31 113 ASN A N 1
ATOM 974 C CA . ASN A 1 113 ? -19.049 1.053 30.677 1.00 88.31 113 ASN A CA 1
ATOM 975 C C . ASN A 1 113 ? -20.415 1.740 30.880 1.00 88.31 113 ASN A C 1
ATOM 977 O O . ASN A 1 113 ? -20.434 2.890 31.315 1.00 88.31 113 ASN A O 1
ATOM 981 N N . ASN A 1 114 ? -21.539 1.100 30.530 1.00 86.50 114 ASN A N 1
ATOM 982 C CA . ASN A 1 114 ? -22.882 1.703 30.547 1.00 86.50 114 ASN A CA 1
ATOM 983 C C . ASN A 1 114 ? -22.962 3.062 29.817 1.00 86.50 114 ASN A C 1
ATOM 985 O O . ASN A 1 114 ? -23.666 3.973 30.241 1.00 86.50 114 ASN A O 1
ATOM 989 N N . ASN A 1 115 ? -22.221 3.206 28.714 1.00 90.19 115 ASN A N 1
ATOM 990 C CA . ASN A 1 115 ? -22.121 4.434 27.920 1.00 90.19 115 ASN A CA 1
ATOM 991 C C . ASN A 1 115 ? -22.640 4.225 26.486 1.00 90.19 115 ASN A C 1
ATOM 993 O O . ASN A 1 115 ? -22.028 4.658 25.503 1.00 90.19 115 ASN A O 1
ATOM 997 N N . ASN A 1 116 ? -23.729 3.471 26.353 1.00 88.50 116 ASN A N 1
ATOM 998 C CA . ASN A 1 116 ? -24.382 3.256 25.071 1.00 88.50 116 ASN A CA 1
ATOM 999 C C . ASN A 1 116 ? -25.276 4.453 24.727 1.00 88.50 116 ASN A C 1
ATOM 1001 O O . ASN A 1 116 ? -25.914 5.038 25.594 1.00 88.50 116 ASN A O 1
ATOM 1005 N N . ASN A 1 117 ? -25.354 4.800 23.444 1.00 91.25 117 ASN A N 1
ATOM 1006 C CA . ASN A 1 117 ? -26.456 5.624 22.943 1.00 91.25 117 ASN A CA 1
ATOM 1007 C C . ASN A 1 117 ? -27.683 4.752 22.615 1.00 91.25 117 ASN A C 1
ATOM 1009 O O . ASN A 1 117 ? -27.570 3.532 22.525 1.00 91.25 117 ASN A O 1
ATOM 1013 N N . THR A 1 118 ? -28.830 5.372 22.332 1.00 90.88 118 THR A N 1
ATOM 1014 C CA . THR A 1 118 ? -30.094 4.667 22.042 1.00 90.88 118 THR A CA 1
ATOM 1015 C C . THR A 1 118 ? -29.980 3.610 20.934 1.00 90.88 118 THR A C 1
ATOM 1017 O O . THR A 1 118 ? -30.554 2.529 21.038 1.00 90.88 118 THR A O 1
ATOM 1020 N N . LEU A 1 119 ? -29.209 3.874 19.870 1.00 87.75 119 LEU A N 1
ATOM 1021 C CA . LEU A 1 119 ? -28.991 2.896 18.795 1.00 87.75 119 LEU A CA 1
ATOM 1022 C C . LEU A 1 119 ? -28.134 1.711 19.268 1.00 87.75 119 LEU A C 1
ATOM 1024 O O . LEU A 1 119 ? -28.371 0.570 18.880 1.00 87.75 119 LEU A O 1
ATOM 1028 N N . GLN A 1 120 ? -27.125 1.979 20.092 1.00 89.31 120 GLN A N 1
ATOM 1029 C CA . GLN A 1 120 ? -26.254 0.957 20.665 1.00 89.31 120 GLN A CA 1
ATOM 1030 C C . GLN A 1 120 ? -27.006 0.087 21.676 1.00 89.31 120 GLN A C 1
ATOM 1032 O O . GLN A 1 120 ? -26.848 -1.129 21.645 1.00 89.31 120 GLN A O 1
ATOM 1037 N N . GLU A 1 121 ? -27.864 0.676 22.509 1.00 89.31 121 GLU A N 1
ATOM 1038 C CA . GLU A 1 121 ? -28.766 -0.062 23.402 1.00 89.31 121 GLU A CA 1
ATOM 1039 C C . GLU A 1 121 ? -29.684 -0.988 22.607 1.00 89.31 121 GLU A C 1
ATOM 1041 O O . GLU A 1 121 ? -29.776 -2.175 22.916 1.00 89.31 121 GLU A O 1
ATOM 1046 N N . TRP A 1 122 ? -30.271 -0.477 21.520 1.00 88.12 122 TRP A N 1
ATOM 1047 C CA . TRP A 1 122 ? -31.080 -1.285 20.615 1.00 88.12 122 TRP A CA 1
ATOM 1048 C C . TRP A 1 122 ? -30.282 -2.455 20.028 1.00 88.12 122 TRP A C 1
ATOM 1050 O O . TRP A 1 122 ? -30.747 -3.592 20.066 1.00 88.12 122 TRP A O 1
ATOM 1060 N N . TYR A 1 123 ? -29.050 -2.235 19.551 1.00 87.56 123 TYR A N 1
ATOM 1061 C CA . TYR A 1 123 ? -28.193 -3.338 19.100 1.00 87.56 123 TYR A CA 1
ATOM 1062 C C . TYR A 1 123 ? -27.924 -4.363 20.209 1.00 87.56 123 TYR A C 1
ATOM 1064 O O . TYR A 1 123 ? -28.006 -5.563 19.951 1.00 87.56 123 TYR A O 1
ATOM 1072 N N . MET A 1 124 ? -27.642 -3.928 21.437 1.00 87.12 124 MET A N 1
ATOM 1073 C CA . MET A 1 124 ? -27.381 -4.841 22.555 1.00 87.12 124 MET A CA 1
ATOM 1074 C C . MET A 1 124 ? -28.627 -5.641 22.966 1.00 87.12 124 MET A C 1
ATOM 1076 O O . MET A 1 124 ? -28.515 -6.832 23.258 1.00 87.12 124 MET A O 1
ATOM 1080 N N . GLU A 1 125 ? -29.819 -5.042 22.910 1.00 87.31 125 GLU A N 1
ATOM 1081 C CA . GLU A 1 125 ? -31.102 -5.723 23.134 1.00 87.31 125 GLU A CA 1
ATOM 1082 C C . GLU A 1 125 ? -31.368 -6.810 22.076 1.00 87.31 125 GLU A C 1
ATOM 1084 O O . GLU A 1 125 ? -31.856 -7.899 22.383 1.00 87.31 125 GLU A O 1
ATOM 1089 N N . GLN A 1 126 ? -31.010 -6.552 20.816 1.00 85.25 126 GLN A N 1
ATOM 1090 C CA . GLN A 1 126 ? -31.121 -7.539 19.736 1.00 85.25 126 GLN A CA 1
ATOM 1091 C C . GLN A 1 126 ? -30.185 -8.736 19.967 1.00 85.25 126 GLN A C 1
ATOM 1093 O O . GLN A 1 126 ? -30.580 -9.893 19.777 1.00 85.25 126 GLN A O 1
ATOM 1098 N N . LEU A 1 127 ? -28.952 -8.467 20.413 1.00 83.56 127 LEU A N 1
ATOM 1099 C CA . LEU A 1 127 ? -27.958 -9.498 20.712 1.00 83.56 127 LEU A CA 1
ATOM 1100 C C . LEU A 1 127 ? -28.367 -10.365 21.905 1.00 83.56 127 LEU A C 1
ATOM 1102 O O . LEU A 1 127 ? -28.259 -11.591 21.826 1.00 83.56 127 LEU A O 1
ATOM 1106 N N . SER A 1 128 ? -28.887 -9.762 22.979 1.00 81.12 128 SER A N 1
ATOM 1107 C CA . SER A 1 128 ? -29.334 -10.502 24.167 1.00 81.12 128 SER A CA 1
ATOM 1108 C C . SER A 1 128 ? -30.520 -11.422 23.861 1.00 81.12 128 SER A C 1
ATOM 1110 O O . SER A 1 128 ? -30.582 -12.549 24.354 1.00 81.12 128 SER A O 1
ATOM 1112 N N . ARG A 1 129 ? -31.418 -10.999 22.965 1.00 81.50 129 ARG A N 1
ATOM 1113 C CA . ARG A 1 129 ? -32.571 -11.793 22.514 1.00 81.50 129 ARG A CA 1
ATOM 1114 C C . ARG A 1 129 ? -32.225 -12.910 21.528 1.00 81.50 129 ARG A C 1
ATOM 1116 O O . ARG A 1 129 ? -33.126 -13.654 21.143 1.00 81.50 129 ARG A O 1
ATOM 1123 N N . LYS A 1 130 ? -30.964 -13.026 21.080 1.00 70.44 130 LYS A N 1
ATOM 1124 C CA . LYS A 1 130 ? -30.521 -13.950 20.011 1.00 70.44 130 LYS A CA 1
ATOM 1125 C C . LYS A 1 130 ? -31.370 -13.858 18.727 1.00 70.44 130 LYS A C 1
ATOM 1127 O O . LYS A 1 130 ? -31.414 -14.796 17.936 1.00 70.44 130 LYS A O 1
ATOM 1132 N N . LYS A 1 131 ? -32.028 -12.716 18.508 1.00 70.31 131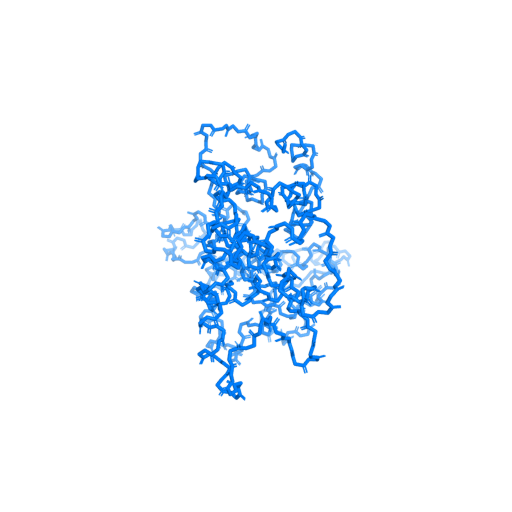 LYS A N 1
ATOM 1133 C CA . LYS A 1 131 ? -32.809 -12.384 17.312 1.00 70.31 131 LYS A CA 1
ATOM 1134 C C . LYS A 1 131 ? -32.173 -11.152 16.677 1.00 70.31 131 LYS A C 1
ATOM 1136 O O . LYS A 1 131 ? -32.664 -10.044 16.826 1.00 70.31 131 LYS A O 1
ATOM 1141 N N . ALA A 1 132 ? -31.029 -11.330 16.029 1.00 60.69 132 ALA A N 1
ATOM 1142 C CA . ALA A 1 132 ? -30.342 -10.231 15.361 1.00 60.69 132 ALA A CA 1
ATOM 1143 C C . ALA A 1 132 ? -31.030 -9.928 14.018 1.00 60.69 132 ALA A C 1
ATOM 1145 O O . ALA A 1 132 ? -30.874 -10.671 13.048 1.00 60.69 132 ALA A O 1
ATOM 1146 N N . HIS A 1 133 ? -31.825 -8.855 13.969 1.00 64.44 133 HIS A N 1
ATOM 1147 C CA . HIS A 1 133 ? -32.713 -8.574 12.834 1.00 64.44 133 HIS A CA 1
ATOM 1148 C C . HIS A 1 133 ? -32.076 -7.821 11.651 1.00 64.44 133 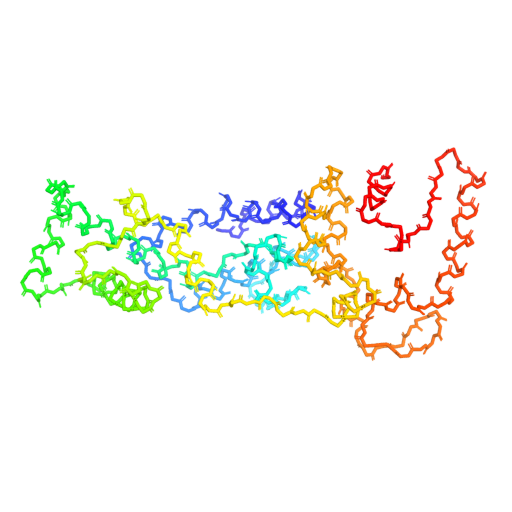HIS A C 1
ATOM 1150 O O . HIS A 1 133 ? -32.725 -7.694 10.616 1.00 64.44 133 HIS A O 1
ATOM 1156 N N . THR A 1 134 ? -30.823 -7.357 11.737 1.00 78.44 134 THR A N 1
ATOM 1157 C CA . THR A 1 134 ? -30.158 -6.669 10.611 1.00 78.44 134 THR A CA 1
ATOM 1158 C C . THR A 1 134 ? -28.968 -7.459 10.073 1.00 78.4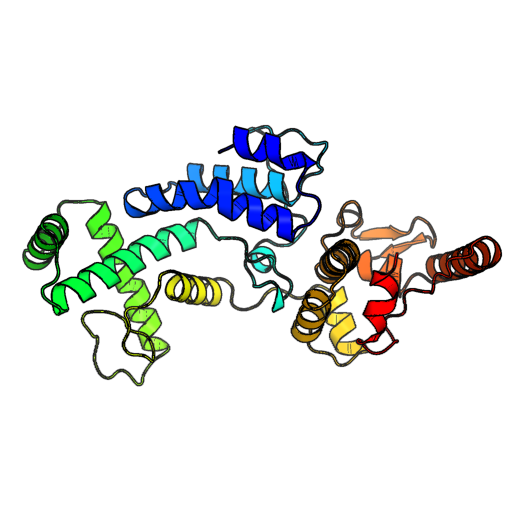4 134 THR A C 1
ATOM 1160 O O . THR A 1 134 ? -28.183 -8.036 10.829 1.00 78.44 134 THR A O 1
ATOM 1163 N N . SER A 1 135 ? -28.808 -7.468 8.745 1.00 82.12 135 SER A N 1
ATOM 1164 C CA . SER A 1 135 ? -27.651 -8.075 8.069 1.00 82.12 135 SER A CA 1
ATOM 1165 C C . SER A 1 135 ? -26.331 -7.484 8.574 1.00 82.12 135 SER A C 1
ATOM 1167 O O . SER A 1 135 ? -25.394 -8.221 8.870 1.00 82.12 135 SER A O 1
ATOM 1169 N N . THR A 1 136 ? -26.294 -6.166 8.781 1.00 82.81 136 THR A N 1
ATOM 1170 C CA . THR A 1 136 ? -25.118 -5.446 9.277 1.00 82.81 136 THR A CA 1
ATOM 1171 C C . THR A 1 136 ? -24.675 -5.921 10.661 1.00 82.81 136 THR A C 1
ATOM 1173 O O . THR A 1 136 ? -23.485 -6.158 10.861 1.00 82.81 136 THR A O 1
ATOM 1176 N N . LEU A 1 137 ? -25.596 -6.089 11.621 1.00 84.81 137 LEU A N 1
ATOM 1177 C CA . LEU A 1 137 ? -25.243 -6.554 12.969 1.00 84.81 137 LEU A CA 1
ATOM 1178 C C . LEU A 1 137 ? -24.710 -7.989 12.945 1.00 84.81 137 LEU A C 1
ATOM 1180 O O . LEU A 1 137 ? -23.689 -8.271 13.571 1.00 84.81 137 LEU A O 1
ATOM 1184 N N . ASN A 1 138 ? -25.337 -8.864 12.156 1.00 87.00 138 ASN A N 1
ATOM 1185 C CA . ASN A 1 138 ? -24.871 -10.238 11.972 1.00 87.00 138 ASN A CA 1
ATOM 1186 C C . ASN A 1 138 ? -23.445 -10.296 11.410 1.00 87.00 138 ASN A C 1
ATOM 1188 O O . ASN A 1 138 ? -22.608 -11.043 11.921 1.00 87.00 138 ASN A O 1
ATOM 1192 N N . ASP A 1 139 ? -23.133 -9.471 10.409 1.00 87.50 139 ASP A N 1
ATOM 1193 C CA . ASP A 1 139 ? -21.782 -9.393 9.851 1.00 87.50 139 ASP A CA 1
ATOM 1194 C C . ASP A 1 139 ? -20.759 -8.862 10.855 1.00 87.50 139 ASP A C 1
ATOM 1196 O O . ASP A 1 139 ? -19.657 -9.408 10.955 1.00 87.50 139 ASP A O 1
ATOM 1200 N N . MET A 1 140 ? -21.119 -7.840 11.636 1.00 88.50 140 MET A N 1
ATOM 1201 C CA . MET A 1 140 ? -20.264 -7.308 12.699 1.00 88.50 140 MET A CA 1
ATOM 1202 C C . MET A 1 140 ? -19.931 -8.376 13.742 1.00 88.50 140 MET A C 1
ATOM 1204 O O . MET A 1 140 ? -18.753 -8.584 14.043 1.00 88.50 140 MET A O 1
ATOM 1208 N N . CYS A 1 141 ? -20.932 -9.110 14.234 1.00 87.94 141 CYS A N 1
ATOM 1209 C CA . CYS A 1 141 ? -20.727 -10.195 15.192 1.00 87.94 141 CYS A CA 1
ATOM 1210 C C . CYS A 1 141 ? -19.888 -11.334 14.608 1.00 87.94 141 CYS A C 1
ATOM 1212 O O . CYS A 1 141 ? -18.956 -11.805 15.261 1.00 87.94 141 CYS A O 1
ATOM 1214 N N . ARG A 1 142 ? -20.171 -11.749 13.367 1.00 90.00 142 ARG A N 1
ATOM 1215 C CA . ARG A 1 142 ? -19.434 -12.814 12.675 1.00 90.00 142 ARG A CA 1
ATOM 1216 C C . ARG A 1 142 ? -17.961 -12.452 12.504 1.00 90.00 142 ARG A C 1
ATOM 1218 O O . ARG A 1 142 ? -17.086 -13.223 12.896 1.00 90.00 142 ARG A O 1
ATOM 1225 N N . HIS A 1 143 ? -17.670 -11.278 11.945 1.00 92.44 143 HIS A N 1
ATOM 1226 C CA . HIS A 1 143 ? -16.296 -10.837 11.716 1.00 92.44 143 HIS A CA 1
ATOM 1227 C C . HIS A 1 143 ? -15.536 -10.605 13.024 1.00 92.44 143 HIS A C 1
ATOM 1229 O O . HIS A 1 143 ? -14.377 -11.014 13.129 1.00 92.44 143 HIS A O 1
ATOM 1235 N N . TRP A 1 144 ? -16.181 -10.005 14.030 1.00 91.69 144 TRP A N 1
ATOM 1236 C CA . TRP A 1 144 ? -15.577 -9.825 15.348 1.00 91.69 144 TRP A CA 1
ATOM 1237 C C . TRP A 1 144 ? -15.285 -11.165 16.025 1.00 91.69 144 TRP A C 1
ATOM 1239 O O . TRP A 1 144 ? -14.176 -11.349 16.511 1.00 91.69 144 TRP A O 1
ATOM 1249 N N . GLY A 1 145 ? -16.211 -12.128 15.985 1.00 90.31 145 GLY A N 1
ATOM 1250 C CA . GLY A 1 145 ? -16.011 -13.463 16.554 1.00 90.31 145 GLY A CA 1
ATOM 1251 C C . GLY A 1 145 ? -14.816 -14.201 15.941 1.00 90.31 145 GLY A C 1
ATOM 1252 O O . GLY A 1 145 ? -13.979 -14.732 16.669 1.00 90.31 145 GLY A O 1
ATOM 1253 N N . VAL A 1 146 ? -14.674 -14.164 14.612 1.00 91.69 146 VAL A N 1
ATOM 1254 C CA . VAL A 1 146 ? -13.516 -14.757 13.915 1.00 91.69 146 VAL A CA 1
ATOM 1255 C C . VAL A 1 146 ? -12.210 -14.056 14.300 1.00 91.69 146 VAL A C 1
ATOM 1257 O O . VAL A 1 146 ? -11.212 -14.717 14.593 1.00 91.69 146 VAL A O 1
ATOM 1260 N N . PHE A 1 147 ? -12.202 -12.719 14.315 1.00 92.81 147 PHE A N 1
ATOM 1261 C CA . PHE A 1 147 ? -11.021 -11.942 14.693 1.00 92.81 147 PHE A CA 1
ATOM 1262 C C . PHE A 1 147 ? -10.614 -12.198 16.146 1.00 92.81 147 PHE A C 1
ATOM 1264 O O . PHE A 1 147 ? -9.433 -12.391 16.425 1.00 92.81 147 PHE A O 1
ATOM 1271 N N . ARG A 1 148 ? -11.595 -12.262 17.051 1.00 88.12 148 ARG A N 1
ATOM 1272 C CA . ARG A 1 148 ? -11.421 -12.552 18.473 1.00 88.12 148 ARG A CA 1
ATOM 1273 C C . ARG A 1 148 ? -10.646 -13.850 18.669 1.00 88.12 148 ARG A C 1
ATOM 1275 O O . ARG A 1 148 ? -9.599 -13.828 19.302 1.00 88.12 148 ARG A O 1
ATOM 1282 N N . VAL A 1 149 ? -11.103 -14.956 18.078 1.00 87.75 149 VAL A N 1
ATOM 1283 C CA . VAL A 1 149 ? -10.442 -16.270 18.209 1.00 87.75 149 VAL A CA 1
ATOM 1284 C C . VAL A 1 149 ? -8.976 -16.208 17.768 1.00 87.75 149 VAL A C 1
ATOM 1286 O O . VAL A 1 149 ? -8.092 -16.640 18.507 1.00 87.75 149 VAL A O 1
ATOM 1289 N N . LYS A 1 150 ? -8.700 -15.611 16.601 1.00 87.38 150 LYS A N 1
ATOM 1290 C CA . LYS A 1 150 ? -7.328 -15.445 16.091 1.00 87.38 150 LYS A CA 1
ATOM 1291 C C . LYS A 1 150 ? -6.462 -14.553 16.981 1.00 87.38 150 LYS A C 1
ATOM 1293 O O . LYS A 1 150 ? -5.269 -14.809 17.133 1.00 87.38 150 LYS A O 1
ATOM 1298 N N . PHE A 1 151 ? -7.035 -13.492 17.546 1.00 86.31 151 PHE A N 1
ATOM 1299 C CA . PHE A 1 151 ? -6.323 -12.596 18.451 1.00 86.31 151 PHE A CA 1
ATOM 1300 C C . PHE A 1 151 ? -5.843 -13.359 19.694 1.00 86.31 151 PHE A C 1
ATOM 1302 O O . PHE A 1 151 ? -4.654 -13.332 19.998 1.00 86.31 151 PHE A O 1
ATOM 1309 N N . TYR A 1 152 ? -6.718 -14.132 20.345 1.00 78.94 152 TYR A N 1
ATOM 1310 C CA . TYR A 1 152 ? -6.358 -14.889 21.553 1.00 78.94 152 TYR A CA 1
ATOM 1311 C C . TYR A 1 152 ? -5.334 -15.995 21.316 1.00 78.94 152 TYR A C 1
ATOM 1313 O O . TYR A 1 152 ? -4.445 -16.176 22.143 1.00 78.94 152 TYR A O 1
ATOM 1321 N N . GLN A 1 153 ? -5.380 -16.679 20.168 1.00 81.81 153 GLN A N 1
ATOM 1322 C CA . GLN A 1 153 ? -4.349 -17.662 19.803 1.00 81.81 153 GLN A CA 1
ATOM 1323 C C . GLN A 1 153 ? -2.934 -17.058 19.796 1.00 81.81 153 GLN A C 1
ATOM 1325 O O . GLN A 1 153 ? -1.968 -17.747 20.111 1.00 81.81 153 GLN A O 1
ATOM 1330 N N . ASN A 1 154 ? -2.812 -15.768 19.475 1.00 80.75 154 ASN A N 1
ATOM 1331 C CA . ASN A 1 154 ? -1.539 -15.048 19.462 1.00 80.75 154 ASN A CA 1
ATOM 1332 C C . ASN A 1 154 ? -1.222 -14.337 20.792 1.00 80.75 154 ASN A C 1
ATOM 1334 O O . ASN 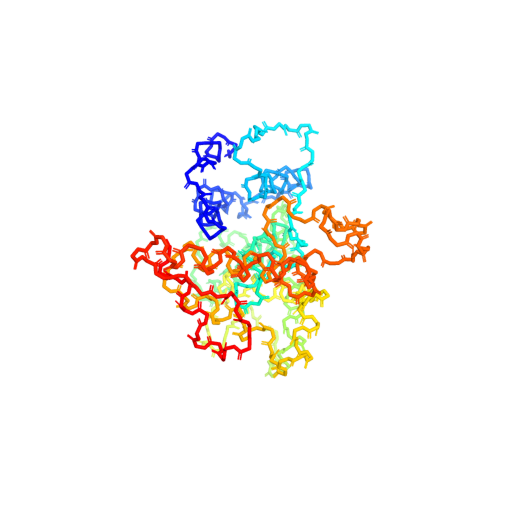A 1 154 ? -0.107 -13.847 20.969 1.00 80.75 154 ASN A O 1
ATOM 1338 N N . HIS A 1 155 ? -2.174 -14.297 21.730 1.00 77.69 155 HIS A N 1
ATOM 1339 C CA . HIS A 1 155 ? -2.058 -13.658 23.044 1.00 77.69 155 HIS A CA 1
ATOM 1340 C C . HIS A 1 155 ? -2.522 -14.610 24.173 1.00 77.69 155 HIS A C 1
ATOM 1342 O O . HIS A 1 155 ? -3.480 -14.309 24.884 1.00 77.69 155 HIS A O 1
ATOM 1348 N N . PRO A 1 156 ? -1.834 -15.751 24.394 1.00 64.75 156 PRO A N 1
ATOM 1349 C CA . PRO A 1 156 ? -2.275 -16.804 25.320 1.00 64.75 156 PRO A CA 1
ATOM 1350 C C . PRO A 1 156 ? -2.247 -16.411 26.805 1.00 64.75 156 PRO A C 1
ATOM 1352 O O . PRO A 1 156 ? -2.766 -17.141 27.638 1.00 64.75 156 PRO A O 1
ATOM 1355 N N . LYS A 1 157 ? -1.646 -15.267 27.158 1.00 66.31 157 LYS A N 1
ATOM 1356 C CA . LYS A 1 157 ? -1.631 -14.752 28.539 1.00 66.31 157 LYS A CA 1
ATOM 1357 C C . LYS A 1 157 ? -2.994 -14.230 29.009 1.00 66.31 157 LYS A C 1
ATOM 1359 O O . LYS A 1 157 ? -3.118 -13.853 30.170 1.00 66.31 157 LYS A O 1
ATOM 1364 N N . ILE A 1 158 ? -3.982 -14.142 28.119 1.00 60.50 158 ILE A N 1
ATOM 1365 C CA . ILE A 1 158 ? -5.322 -13.680 28.466 1.00 60.50 158 ILE A CA 1
ATOM 1366 C C . ILE A 1 158 ? -6.157 -14.910 28.846 1.00 60.50 158 ILE A C 1
ATOM 1368 O O . ILE A 1 158 ? -6.508 -15.715 27.987 1.00 60.50 158 ILE A O 1
ATOM 1372 N N . ASN A 1 159 ? -6.417 -15.066 30.147 1.00 52.03 159 ASN A N 1
ATOM 1373 C CA . ASN A 1 159 ? -7.003 -16.277 30.741 1.00 52.03 159 ASN A CA 1
ATOM 1374 C C . ASN A 1 159 ? -8.497 -16.468 30.436 1.00 52.03 159 ASN A C 1
ATOM 1376 O O . ASN A 1 159 ? -9.019 -17.569 30.581 1.00 52.03 159 ASN A O 1
ATOM 1380 N N . GLU A 1 160 ? -9.183 -15.411 30.009 1.00 55.16 160 GLU A N 1
ATOM 1381 C CA . GLU A 1 160 ? -10.609 -15.422 29.700 1.00 55.16 160 GLU A CA 1
ATOM 1382 C C . GLU A 1 160 ? -10.866 -14.657 28.406 1.00 55.16 160 GLU A C 1
ATOM 1384 O O . GLU A 1 160 ? -10.030 -13.899 27.927 1.00 55.16 160 GLU A O 1
ATOM 1389 N N . LEU A 1 161 ? -12.031 -14.872 27.813 1.00 54.56 161 LEU A N 1
ATOM 1390 C CA . LEU A 1 161 ? -12.491 -14.163 26.631 1.00 54.56 161 LEU A CA 1
ATOM 1391 C C . LEU A 1 161 ? -13.191 -12.863 27.099 1.00 54.56 161 LEU A C 1
ATOM 1393 O O . LEU A 1 161 ? -14.396 -12.921 27.337 1.00 54.56 161 LEU A O 1
ATOM 1397 N N . PRO A 1 162 ? -12.519 -11.695 27.233 1.00 59.53 162 PRO A N 1
ATOM 1398 C CA . PRO A 1 162 ? -13.154 -10.464 27.695 1.00 59.53 162 PRO A CA 1
ATOM 1399 C C . PRO A 1 162 ? -14.248 -10.001 26.736 1.00 59.53 162 PRO A C 1
ATOM 1401 O O . PRO A 1 162 ? -14.213 -10.288 25.529 1.00 59.53 162 PRO A O 1
ATOM 1404 N N . ASP A 1 163 ? -15.199 -9.248 27.290 1.00 73.06 163 ASP A N 1
ATOM 1405 C CA . ASP A 1 163 ? -16.334 -8.671 26.567 1.00 73.06 163 ASP A CA 1
ATOM 1406 C C . ASP A 1 163 ? -15.876 -7.807 25.388 1.00 73.06 163 ASP A C 1
ATOM 1408 O O . ASP A 1 163 ? -16.456 -7.866 24.312 1.00 73.06 163 ASP A O 1
ATOM 1412 N N . CYS A 1 164 ? -14.779 -7.061 25.545 1.00 85.75 164 CYS A N 1
ATOM 1413 C CA . CYS A 1 164 ? -14.136 -6.297 24.475 1.00 85.75 164 CYS A CA 1
ATOM 1414 C C . CYS A 1 164 ? -12.630 -6.590 24.405 1.00 85.75 164 CYS A C 1
ATOM 1416 O O . CYS A 1 164 ? -11.984 -6.845 25.418 1.00 85.75 164 CYS A O 1
ATOM 1418 N N . ILE A 1 165 ? -12.057 -6.538 23.199 1.00 88.00 165 ILE A N 1
ATOM 1419 C CA . ILE A 1 165 ? -10.622 -6.733 22.966 1.00 88.00 165 ILE A CA 1
ATOM 1420 C C . ILE A 1 165 ? -9.890 -5.413 23.224 1.00 88.00 165 ILE A C 1
ATOM 1422 O O . ILE A 1 165 ? -10.194 -4.385 22.601 1.00 88.00 165 ILE A O 1
ATOM 1426 N N . ARG A 1 166 ? -8.907 -5.455 24.122 1.00 87.62 166 ARG A N 1
ATOM 1427 C CA . ARG A 1 166 ? -8.118 -4.301 24.561 1.00 87.62 166 ARG A CA 1
ATOM 1428 C C . ARG A 1 166 ? -6.645 -4.456 24.180 1.00 87.62 166 ARG A C 1
ATOM 1430 O O . ARG A 1 166 ? -6.196 -5.561 23.878 1.00 87.62 166 ARG A O 1
ATOM 1437 N N . ASN A 1 167 ? -5.924 -3.343 24.124 1.00 86.25 167 ASN A N 1
ATOM 1438 C CA . ASN A 1 167 ? -4.474 -3.321 23.943 1.00 86.25 167 ASN A CA 1
ATOM 1439 C C . ASN A 1 167 ? -3.739 -3.421 25.291 1.00 86.25 167 ASN A C 1
ATOM 1441 O O . ASN A 1 167 ? -4.363 -3.503 26.346 1.00 86.25 167 ASN A O 1
ATOM 1445 N N . ASP A 1 168 ? -2.407 -3.373 25.248 1.00 83.44 168 ASP A N 1
ATOM 1446 C CA . ASP A 1 168 ? -1.547 -3.465 26.437 1.00 83.44 168 ASP A CA 1
ATOM 1447 C C . ASP A 1 168 ? -1.765 -2.323 27.453 1.00 83.44 168 ASP A C 1
ATOM 1449 O O . ASP A 1 168 ? -1.415 -2.468 28.619 1.00 83.44 168 ASP A O 1
ATOM 1453 N N . ASN A 1 169 ? -2.363 -1.201 27.029 1.00 86.38 169 ASN A N 1
ATOM 1454 C CA . ASN A 1 169 ? -2.713 -0.068 27.893 1.00 86.38 169 ASN A CA 1
ATOM 1455 C C . ASN A 1 169 ? -4.157 -0.150 28.424 1.00 86.38 169 ASN A C 1
ATOM 1457 O O . ASN A 1 169 ? -4.678 0.852 28.906 1.00 86.38 169 ASN A O 1
ATOM 1461 N N . ASP A 1 170 ? -4.824 -1.298 28.278 1.00 83.88 170 ASP A N 1
ATOM 1462 C CA . ASP A 1 170 ? -6.228 -1.508 28.653 1.00 83.88 170 ASP A CA 1
ATOM 1463 C C . ASP A 1 170 ? -7.236 -0.612 27.888 1.00 83.88 170 ASP A C 1
ATOM 1465 O O . ASP A 1 170 ? -8.404 -0.478 28.255 1.00 83.88 170 ASP A O 1
ATOM 1469 N N . GLU A 1 171 ? -6.825 -0.027 26.756 1.00 89.06 171 GLU A N 1
ATOM 1470 C CA . GLU A 1 171 ? -7.720 0.712 25.861 1.00 89.06 171 GLU A CA 1
ATOM 1471 C C . GLU A 1 171 ? -8.355 -0.235 24.829 1.00 89.06 171 GLU A C 1
ATOM 1473 O O . GLU A 1 171 ? -7.696 -1.164 24.352 1.00 89.06 171 GLU A O 1
ATOM 1478 N N . PRO A 1 172 ? -9.601 0.003 24.377 1.00 91.06 172 PRO A N 1
ATOM 1479 C CA . PRO A 1 172 ? -10.171 -0.764 23.273 1.00 91.06 172 PRO A CA 1
ATOM 1480 C C . PRO A 1 172 ? -9.326 -0.586 22.006 1.00 91.06 172 PRO A C 1
ATOM 1482 O O . PRO A 1 172 ? -8.984 0.542 21.638 1.00 91.06 172 PRO A O 1
ATOM 1485 N N . LEU A 1 173 ? -9.039 -1.694 21.310 1.00 92.94 173 LEU A N 1
ATOM 1486 C CA . LEU A 1 173 ? -8.208 -1.667 20.104 1.00 92.94 173 LEU A CA 1
ATOM 1487 C C . LEU A 1 173 ? -8.697 -0.617 19.100 1.00 92.94 173 LEU A C 1
ATOM 1489 O O . LEU A 1 173 ? -9.857 -0.607 18.671 1.00 92.94 173 LEU A O 1
ATOM 1493 N N . LYS A 1 174 ? -7.781 0.248 18.668 1.00 94.44 174 LYS A N 1
ATOM 1494 C CA . LYS A 1 174 ? -8.030 1.250 17.633 1.00 94.44 174 LYS A CA 1
ATOM 1495 C C . LYS A 1 174 ? -8.147 0.541 16.289 1.00 94.44 174 LYS A C 1
ATOM 1497 O O . LYS A 1 174 ? -7.455 -0.436 16.008 1.00 94.44 174 LYS A O 1
ATOM 1502 N N . LEU A 1 175 ? -8.955 1.096 15.387 1.00 92.81 175 LEU A N 1
ATOM 1503 C CA . LEU A 1 175 ? -9.133 0.571 14.026 1.00 92.81 175 LEU A CA 1
ATOM 1504 C C . LEU A 1 175 ? -7.800 0.315 13.306 1.00 92.81 175 LEU A C 1
ATOM 1506 O O . LEU A 1 175 ? -7.663 -0.628 12.529 1.00 92.81 175 LEU A O 1
ATOM 1510 N N . LYS A 1 176 ? -6.817 1.192 13.535 1.00 93.06 176 LYS A N 1
ATOM 1511 C CA . LYS A 1 176 ? -5.478 1.055 12.965 1.00 93.06 176 LYS A CA 1
ATOM 1512 C C . LYS A 1 176 ? -4.802 -0.243 13.422 1.00 93.06 176 LYS A C 1
ATOM 1514 O O . LYS A 1 176 ? -4.236 -0.918 12.574 1.00 93.06 176 LYS A O 1
ATOM 1519 N N . GLU A 1 177 ? -4.892 -0.582 14.706 1.00 93.44 177 GLU A N 1
ATOM 1520 C CA . GLU A 1 177 ? -4.280 -1.782 15.292 1.00 93.44 177 GLU A CA 1
ATOM 1521 C C . GLU A 1 177 ? -4.947 -3.046 14.742 1.00 93.44 177 GLU A C 1
ATOM 1523 O O . GLU A 1 177 ? -4.260 -3.936 14.248 1.00 93.44 177 GLU A O 1
ATOM 1528 N N . ILE A 1 178 ? -6.285 -3.072 14.707 1.00 94.62 178 ILE A N 1
ATOM 1529 C CA . ILE A 1 178 ? -7.067 -4.177 14.123 1.00 94.62 178 ILE A CA 1
ATOM 1530 C C . ILE A 1 178 ? -6.649 -4.417 12.668 1.00 94.62 178 ILE A C 1
ATOM 1532 O O . ILE A 1 178 ? -6.317 -5.535 12.278 1.00 94.62 178 ILE A O 1
ATOM 1536 N N . TYR A 1 179 ? -6.611 -3.353 11.864 1.00 94.56 179 TYR A N 1
ATOM 1537 C CA . TYR A 1 179 ? -6.227 -3.452 10.460 1.00 94.56 179 TYR A CA 1
ATOM 1538 C C . TYR A 1 179 ? -4.762 -3.883 10.275 1.00 94.56 179 TYR A C 1
ATOM 1540 O O . TYR A 1 179 ? -4.473 -4.686 9.392 1.00 94.56 179 TYR A O 1
ATOM 1548 N N . GLU A 1 180 ? -3.830 -3.377 11.090 1.00 93.06 180 GLU A N 1
ATOM 1549 C CA . GLU A 1 180 ? -2.412 -3.761 11.023 1.00 93.06 180 GLU A CA 1
ATOM 1550 C C . GLU A 1 180 ? -2.209 -5.246 11.384 1.00 93.06 180 GLU A C 1
ATOM 1552 O O . GLU A 1 180 ? -1.437 -5.926 10.704 1.00 93.06 180 GLU A O 1
ATOM 1557 N N . LEU A 1 181 ? -2.962 -5.781 12.353 1.00 93.06 181 LEU A N 1
ATOM 1558 C CA . LEU A 1 181 ? -2.976 -7.214 12.675 1.00 93.06 181 LEU A CA 1
ATOM 1559 C C . LEU A 1 181 ? -3.515 -8.058 11.513 1.00 93.06 181 LEU A C 1
ATOM 1561 O O . LEU A 1 181 ? -2.878 -9.028 11.109 1.00 93.06 181 LEU A O 1
ATOM 1565 N N . MET A 1 182 ? -4.647 -7.661 10.926 1.00 94.62 182 MET A N 1
ATOM 1566 C CA . MET A 1 182 ? -5.252 -8.378 9.796 1.00 94.62 182 MET A CA 1
ATOM 1567 C C . MET A 1 182 ? -4.359 -8.380 8.551 1.00 94.62 182 MET A C 1
ATOM 1569 O O . MET A 1 182 ? -4.255 -9.389 7.856 1.00 94.62 182 MET A O 1
ATOM 1573 N N . ILE A 1 183 ? -3.692 -7.259 8.269 1.00 93.56 183 ILE A N 1
ATOM 1574 C CA . ILE A 1 183 ? -2.745 -7.166 7.154 1.00 93.56 183 ILE A CA 1
ATOM 1575 C C . ILE A 1 183 ? -1.532 -8.053 7.391 1.00 93.56 183 ILE A C 1
ATOM 1577 O O . ILE A 1 183 ? -1.099 -8.724 6.460 1.00 93.56 183 ILE A O 1
ATOM 1581 N N . LYS A 1 184 ? -0.993 -8.083 8.613 1.00 90.94 184 LYS A N 1
ATOM 1582 C CA . LYS A 1 184 ? 0.141 -8.948 8.950 1.00 90.94 184 LYS A CA 1
ATOM 1583 C C . LYS A 1 184 ? -0.228 -10.433 8.851 1.00 90.94 184 LYS A C 1
ATOM 1585 O O . LYS A 1 184 ? 0.599 -11.212 8.399 1.00 90.94 184 LYS A O 1
ATOM 1590 N N . ASP A 1 185 ? -1.456 -10.811 9.205 1.00 90.50 185 ASP A N 1
ATOM 1591 C CA . ASP A 1 185 ? -1.967 -12.181 9.040 1.00 90.50 185 ASP A CA 1
ATOM 1592 C C . ASP A 1 185 ? -2.082 -12.570 7.552 1.00 90.50 185 ASP A C 1
ATOM 1594 O O . ASP A 1 185 ? -1.545 -13.590 7.124 1.00 90.50 185 ASP A O 1
ATOM 1598 N N . ARG A 1 186 ? -2.709 -11.723 6.718 1.00 91.62 186 ARG A N 1
ATOM 1599 C CA . ARG A 1 186 ? -2.905 -12.010 5.278 1.00 91.62 186 ARG A CA 1
ATOM 1600 C C . ARG A 1 186 ? -1.623 -11.860 4.449 1.00 91.62 186 ARG A C 1
ATOM 1602 O O . ARG A 1 186 ? -1.441 -12.541 3.438 1.00 91.62 186 ARG A O 1
ATOM 1609 N N . HIS A 1 187 ? -0.743 -10.940 4.841 1.00 90.44 187 HIS A N 1
ATOM 1610 C CA . HIS A 1 187 ? 0.459 -10.536 4.108 1.00 90.44 187 HIS A CA 1
ATOM 1611 C C . HIS A 1 187 ? 1.670 -10.378 5.055 1.00 90.44 187 HIS A C 1
ATOM 1613 O O . HIS A 1 187 ? 2.171 -9.266 5.237 1.00 90.44 187 HIS A O 1
ATOM 1619 N N . PRO A 1 188 ? 2.188 -11.478 5.634 1.00 85.81 188 PRO A N 1
ATOM 1620 C CA . PRO A 1 188 ? 3.164 -11.427 6.729 1.00 85.81 188 PRO A CA 1
ATOM 1621 C C . PRO A 1 188 ? 4.535 -10.876 6.345 1.00 85.81 188 PRO A C 1
ATOM 1623 O O . PRO A 1 188 ? 5.230 -10.301 7.180 1.00 85.81 188 PRO A O 1
ATOM 1626 N N . THR A 1 189 ? 4.984 -11.064 5.102 1.00 84.06 189 THR A N 1
ATOM 1627 C CA . THR A 1 189 ? 6.268 -10.516 4.649 1.00 84.06 189 THR A CA 1
ATOM 1628 C C . THR A 1 189 ? 6.219 -10.193 3.160 1.00 84.06 189 THR A C 1
ATOM 1630 O O . THR A 1 189 ? 5.852 -11.054 2.354 1.00 84.06 189 THR A O 1
ATOM 1633 N N . PRO A 1 190 ? 6.640 -8.986 2.740 1.00 85.38 190 PRO A N 1
ATOM 1634 C CA . PRO A 1 190 ? 6.695 -8.658 1.327 1.00 85.38 190 PRO A CA 1
ATOM 1635 C C . PRO A 1 190 ? 7.758 -9.507 0.621 1.00 85.38 190 PRO A C 1
ATOM 1637 O O . PRO A 1 190 ? 8.935 -9.516 0.996 1.00 85.38 190 PRO A O 1
ATOM 1640 N N . ARG A 1 191 ? 7.363 -10.178 -0.468 1.00 84.94 191 ARG A N 1
ATOM 1641 C CA . ARG A 1 191 ? 8.282 -10.981 -1.289 1.00 84.94 191 ARG A CA 1
ATOM 1642 C C . ARG A 1 191 ? 9.480 -10.150 -1.748 1.00 84.94 191 ARG A C 1
ATOM 1644 O O . ARG A 1 191 ? 9.313 -9.086 -2.357 1.00 84.94 191 ARG A O 1
ATOM 1651 N N . ARG A 1 192 ? 10.694 -10.638 -1.478 1.00 87.69 192 ARG A N 1
ATOM 1652 C CA . ARG A 1 192 ? 11.941 -10.007 -1.937 1.00 87.69 192 ARG A CA 1
ATOM 1653 C C . ARG A 1 192 ? 12.092 -10.161 -3.450 1.00 87.69 192 ARG A C 1
ATOM 1655 O O . ARG A 1 192 ? 11.766 -11.210 -4.003 1.00 87.69 192 ARG A O 1
ATOM 1662 N N . THR A 1 193 ? 12.570 -9.115 -4.114 1.00 85.06 193 THR A N 1
ATOM 1663 C CA . THR A 1 193 ? 12.929 -9.173 -5.539 1.00 85.06 193 THR A CA 1
ATOM 1664 C C . THR A 1 193 ? 14.269 -9.886 -5.726 1.00 85.06 193 THR A C 1
ATOM 1666 O O . THR A 1 193 ? 15.050 -9.966 -4.781 1.00 85.06 193 THR A O 1
ATOM 1669 N N . GLU A 1 194 ? 14.562 -10.380 -6.932 1.00 83.31 194 GLU A N 1
ATOM 1670 C CA . GLU A 1 194 ? 15.871 -10.990 -7.229 1.00 83.31 194 GLU A CA 1
ATOM 1671 C C . GLU A 1 194 ? 17.022 -10.026 -6.930 1.00 83.31 194 GLU A C 1
ATOM 1673 O O . GLU A 1 194 ? 17.949 -10.387 -6.208 1.00 83.31 194 GLU A O 1
ATOM 1678 N N . TRP A 1 195 ? 16.893 -8.759 -7.340 1.00 83.12 195 TRP A N 1
ATOM 1679 C CA . TRP A 1 195 ? 17.833 -7.716 -6.938 1.00 83.12 195 TRP A CA 1
ATOM 1680 C C . TRP A 1 195 ? 17.996 -7.579 -5.415 1.00 83.12 195 TRP A C 1
ATOM 1682 O O . TRP A 1 195 ? 19.115 -7.507 -4.924 1.00 83.12 195 TRP A O 1
ATOM 1692 N N . GLN A 1 196 ? 16.908 -7.591 -4.640 1.00 88.62 196 GLN A N 1
ATOM 1693 C CA . GLN A 1 196 ? 16.989 -7.509 -3.176 1.00 88.62 196 GLN A CA 1
ATOM 1694 C C . GLN A 1 196 ? 17.645 -8.750 -2.555 1.00 88.62 196 GLN A C 1
ATOM 1696 O O . GLN A 1 196 ? 18.343 -8.632 -1.554 1.00 88.62 196 GLN A O 1
ATOM 1701 N N . LYS A 1 197 ? 17.438 -9.944 -3.119 1.00 88.56 197 LYS A N 1
ATOM 1702 C CA . LYS A 1 197 ? 18.126 -11.157 -2.656 1.00 88.56 197 LYS A CA 1
ATOM 1703 C C . LYS A 1 197 ? 19.629 -11.052 -2.914 1.00 88.56 197 LYS A C 1
ATOM 1705 O O . LYS A 1 197 ? 20.406 -11.232 -1.981 1.00 88.56 197 LYS A O 1
ATOM 1710 N N . LEU A 1 198 ? 20.016 -10.684 -4.139 1.00 84.38 198 LEU A N 1
ATOM 1711 C CA . LEU A 1 198 ? 21.415 -10.478 -4.519 1.00 84.38 198 LEU A CA 1
ATOM 1712 C C . LEU A 1 198 ? 22.078 -9.406 -3.646 1.00 84.38 198 LEU A C 1
ATOM 1714 O O . LEU A 1 198 ? 23.181 -9.607 -3.151 1.00 84.38 198 LEU A O 1
ATOM 1718 N N . TRP A 1 199 ? 21.376 -8.300 -3.403 1.00 84.12 199 TRP A N 1
ATOM 1719 C CA . TRP A 1 199 ? 21.828 -7.217 -2.536 1.00 84.12 199 TRP A CA 1
ATOM 1720 C C . TRP A 1 199 ? 22.093 -7.679 -1.104 1.00 84.12 199 TRP A C 1
ATOM 1722 O O . TRP A 1 199 ? 23.144 -7.380 -0.542 1.00 84.12 199 TRP A O 1
ATOM 1732 N N . ALA A 1 200 ? 21.138 -8.400 -0.505 1.00 88.94 200 ALA A N 1
ATOM 1733 C CA . ALA A 1 200 ? 21.254 -8.864 0.874 1.00 88.94 200 ALA A CA 1
ATOM 1734 C C . ALA A 1 200 ? 22.491 -9.750 1.071 1.00 88.94 200 ALA A C 1
ATOM 1736 O O . ALA A 1 200 ? 23.160 -9.617 2.091 1.00 88.94 200 ALA A O 1
ATOM 1737 N N . VAL A 1 201 ? 22.808 -10.594 0.081 1.00 88.12 201 VAL A N 1
ATOM 1738 C CA . VAL A 1 201 ? 24.004 -11.448 0.077 1.00 88.12 201 VAL A CA 1
ATOM 1739 C C . VAL A 1 201 ? 25.270 -10.623 -0.159 1.00 88.12 201 VAL A C 1
ATOM 1741 O O . VAL A 1 201 ? 26.189 -10.679 0.649 1.00 88.12 201 VAL A O 1
ATOM 1744 N N . ARG A 1 202 ? 25.308 -9.811 -1.225 1.00 83.62 202 ARG A N 1
ATOM 1745 C CA . ARG A 1 202 ? 26.503 -9.048 -1.630 1.00 83.62 202 ARG A CA 1
ATOM 1746 C C . ARG A 1 202 ? 26.964 -8.043 -0.572 1.00 83.62 202 ARG A C 1
ATOM 1748 O O . ARG A 1 202 ? 28.160 -7.838 -0.416 1.00 83.62 202 ARG A O 1
ATOM 1755 N N . TYR A 1 203 ? 26.022 -7.427 0.140 1.00 83.88 203 TYR A N 1
ATOM 1756 C CA . TYR A 1 203 ? 26.293 -6.351 1.099 1.00 83.88 203 TYR A CA 1
ATOM 1757 C C . TYR A 1 203 ? 26.021 -6.733 2.557 1.00 83.88 203 TYR A C 1
ATOM 1759 O O . TYR A 1 203 ? 26.014 -5.850 3.416 1.00 83.88 203 TYR A O 1
ATOM 1767 N N . ASN A 1 204 ? 25.726 -8.007 2.840 1.00 87.06 204 ASN A N 1
ATOM 1768 C CA . ASN A 1 204 ? 25.366 -8.512 4.172 1.00 87.06 204 ASN A CA 1
ATOM 1769 C C . ASN A 1 204 ? 24.400 -7.577 4.939 1.00 87.06 204 ASN A C 1
ATOM 1771 O O . ASN A 1 204 ? 24.628 -7.196 6.088 1.00 87.06 204 ASN A O 1
ATOM 1775 N N . THR A 1 205 ? 23.347 -7.105 4.261 1.00 86.19 205 THR A N 1
ATOM 1776 C CA . THR A 1 205 ? 22.463 -6.047 4.774 1.00 86.19 205 THR A CA 1
ATOM 1777 C C . THR A 1 205 ? 21.000 -6.471 4.731 1.00 86.19 205 THR A C 1
ATOM 1779 O O . THR A 1 205 ? 20.472 -6.875 3.693 1.00 86.19 205 THR A O 1
ATOM 1782 N N . ALA A 1 206 ? 20.300 -6.295 5.856 1.00 88.56 206 ALA A N 1
ATOM 1783 C CA . ALA A 1 206 ? 18.863 -6.515 5.942 1.00 88.56 206 ALA A CA 1
ATOM 1784 C C . ALA A 1 206 ? 18.086 -5.508 5.074 1.00 88.56 206 ALA A C 1
ATOM 1786 O O . ALA A 1 206 ? 18.222 -4.294 5.221 1.00 88.56 206 ALA A O 1
ATOM 1787 N N . ILE A 1 207 ? 17.204 -6.011 4.210 1.00 89.12 207 ILE A N 1
ATOM 1788 C CA . ILE A 1 207 ? 16.420 -5.188 3.276 1.00 89.12 207 ILE A CA 1
ATOM 1789 C C . ILE A 1 207 ? 15.572 -4.098 3.956 1.00 89.12 207 ILE A C 1
ATOM 1791 O O . ILE A 1 207 ? 15.575 -2.975 3.448 1.00 89.12 207 ILE A O 1
ATOM 1795 N N . PRO A 1 208 ? 14.911 -4.332 5.110 1.00 90.06 208 PRO A N 1
ATOM 1796 C CA . PRO A 1 208 ? 14.215 -3.256 5.818 1.00 90.06 208 PRO A CA 1
ATOM 1797 C C . PRO A 1 208 ? 15.127 -2.074 6.187 1.00 90.06 208 PRO A C 1
ATOM 1799 O O . PRO A 1 208 ? 14.719 -0.922 6.062 1.00 90.06 208 PRO A O 1
ATOM 1802 N N . LYS A 1 209 ? 16.397 -2.324 6.545 1.00 89.12 209 LYS A N 1
ATOM 1803 C CA . LYS A 1 209 ? 17.373 -1.264 6.859 1.00 89.12 209 LYS A CA 1
ATOM 1804 C C . LYS A 1 209 ? 17.623 -0.350 5.657 1.00 89.12 209 LYS A C 1
ATOM 1806 O O . LYS A 1 209 ? 17.716 0.863 5.819 1.00 89.12 209 LYS A O 1
ATOM 1811 N N . VAL A 1 210 ? 17.655 -0.913 4.446 1.00 89.94 210 VAL A N 1
ATOM 1812 C CA . VAL A 1 210 ? 17.795 -0.141 3.200 1.00 89.94 210 VAL A CA 1
ATOM 1813 C C . VAL A 1 210 ? 16.610 0.807 3.015 1.00 89.94 210 VAL A C 1
ATOM 1815 O O . VAL A 1 210 ? 16.802 1.994 2.767 1.00 89.94 210 VAL A O 1
ATOM 1818 N N . PHE A 1 211 ? 15.379 0.321 3.187 1.00 91.94 211 PHE A N 1
ATOM 1819 C CA . PHE A 1 211 ? 14.186 1.161 3.044 1.00 91.94 211 PHE A CA 1
ATOM 1820 C C . PHE A 1 211 ? 14.056 2.212 4.150 1.00 91.94 211 PHE A C 1
ATOM 1822 O O . PHE A 1 211 ? 13.633 3.331 3.866 1.00 91.94 211 PHE A O 1
ATOM 1829 N N . ILE A 1 212 ? 14.458 1.899 5.384 1.00 91.12 212 ILE A N 1
ATOM 1830 C CA . ILE A 1 212 ? 14.546 2.883 6.473 1.00 91.12 212 ILE A CA 1
ATOM 1831 C C . ILE A 1 212 ? 15.507 4.019 6.091 1.00 91.12 212 ILE A C 1
ATOM 1833 O O . ILE A 1 212 ? 15.115 5.182 6.176 1.00 91.12 212 ILE A O 1
ATOM 1837 N N . ASN A 1 213 ? 16.700 3.694 5.581 1.00 89.19 213 ASN A N 1
ATOM 1838 C CA . ASN A 1 213 ? 17.678 4.690 5.132 1.00 89.19 213 ASN A CA 1
ATOM 1839 C C . ASN A 1 213 ? 17.174 5.509 3.938 1.00 89.19 213 ASN A C 1
ATOM 1841 O O . ASN A 1 213 ? 17.340 6.720 3.900 1.00 89.19 213 ASN A O 1
ATOM 1845 N N . ILE A 1 214 ? 16.507 4.883 2.965 1.00 90.44 214 ILE A N 1
ATOM 1846 C CA . ILE A 1 214 ? 15.895 5.624 1.852 1.00 90.44 214 ILE A CA 1
ATOM 1847 C C . ILE A 1 214 ? 14.842 6.604 2.383 1.00 90.44 214 ILE A C 1
ATOM 1849 O O . ILE A 1 214 ? 14.776 7.749 1.941 1.00 90.44 214 ILE A O 1
ATOM 1853 N N . ASN A 1 215 ? 14.021 6.179 3.345 1.00 88.62 215 ASN A N 1
ATOM 1854 C CA . ASN A 1 215 ? 12.964 7.014 3.907 1.00 88.62 215 ASN A CA 1
ATOM 1855 C C . ASN A 1 215 ? 13.492 8.209 4.719 1.00 88.62 215 ASN A C 1
ATOM 1857 O O . ASN A 1 215 ? 12.767 9.202 4.816 1.00 88.62 215 ASN A O 1
ATOM 1861 N N . SER A 1 216 ? 14.718 8.147 5.255 1.00 89.38 216 SER A N 1
ATOM 1862 C CA . SER A 1 216 ? 15.352 9.261 5.976 1.00 89.38 216 SER A CA 1
ATOM 1863 C C . SER A 1 216 ? 15.989 10.315 5.062 1.00 89.38 216 SER A C 1
ATOM 1865 O O . SER A 1 216 ? 16.336 11.395 5.534 1.00 89.38 216 SER A O 1
ATOM 1867 N N . ILE A 1 217 ? 16.086 10.067 3.749 1.00 86.25 217 ILE A N 1
ATOM 1868 C CA . ILE A 1 217 ? 16.605 11.046 2.783 1.00 86.25 217 ILE A CA 1
ATOM 1869 C C . ILE A 1 217 ? 15.695 12.283 2.746 1.00 86.25 217 ILE A C 1
ATOM 1871 O O . ILE A 1 217 ? 14.483 12.180 2.516 1.00 86.25 217 ILE A O 1
ATOM 1875 N N . SER A 1 218 ? 16.290 13.465 2.935 1.00 86.31 218 SER A N 1
ATOM 1876 C CA . SER A 1 218 ? 15.594 14.758 2.948 1.00 86.31 218 SER A CA 1
ATOM 1877 C C . SER A 1 218 ? 15.085 15.157 1.558 1.00 86.31 218 SER A C 1
ATOM 1879 O O . SER A 1 218 ? 13.917 15.529 1.406 1.00 86.31 218 SER A O 1
ATOM 1881 N N . HIS A 1 219 ? 15.922 15.011 0.526 1.00 84.38 219 HIS A N 1
ATOM 1882 C CA . HIS A 1 219 ? 15.569 15.368 -0.846 1.00 84.38 219 HIS A CA 1
ATOM 1883 C C . HIS A 1 219 ? 14.454 14.479 -1.403 1.00 84.38 219 HIS A C 1
ATOM 1885 O O . HIS A 1 219 ? 14.603 13.266 -1.572 1.00 84.38 219 HIS A O 1
ATOM 1891 N N . GLN A 1 220 ? 13.319 15.097 -1.732 1.00 86.62 220 GLN A N 1
ATOM 1892 C CA . GLN A 1 220 ? 12.099 14.371 -2.078 1.00 86.62 220 GLN A CA 1
ATOM 1893 C C . GLN A 1 220 ? 12.224 13.567 -3.378 1.00 86.62 220 GLN A C 1
ATOM 1895 O O . GLN A 1 220 ? 11.763 12.421 -3.429 1.00 86.62 220 GLN A O 1
ATOM 1900 N N . LYS A 1 221 ? 12.841 14.147 -4.419 1.00 86.38 221 LYS A N 1
ATOM 1901 C CA . LYS A 1 221 ? 13.007 13.499 -5.728 1.00 86.38 221 LYS A CA 1
ATOM 1902 C C . LYS A 1 221 ? 13.998 12.341 -5.630 1.00 86.38 221 LYS A C 1
ATOM 1904 O O . LYS A 1 221 ? 13.646 11.235 -6.029 1.00 86.38 221 LYS A O 1
ATOM 1909 N N . GLY A 1 222 ? 15.154 12.560 -4.997 1.00 84.62 222 GLY A N 1
ATOM 1910 C CA . GLY A 1 222 ? 16.160 11.522 -4.741 1.00 84.62 222 GLY A CA 1
ATOM 1911 C C . GLY A 1 222 ? 15.595 10.352 -3.933 1.00 84.62 222 GLY A C 1
ATOM 1912 O O . GLY A 1 222 ? 15.677 9.204 -4.367 1.00 84.62 222 GLY A O 1
ATOM 1913 N N . ARG A 1 223 ? 14.896 10.644 -2.826 1.00 88.38 223 ARG A N 1
ATOM 1914 C CA . ARG A 1 223 ? 14.183 9.636 -2.026 1.00 88.38 223 ARG A CA 1
ATOM 1915 C C . ARG A 1 223 ? 13.198 8.820 -2.863 1.00 88.38 223 ARG A C 1
ATOM 1917 O O . ARG A 1 223 ? 13.188 7.596 -2.786 1.00 88.38 223 ARG A O 1
ATOM 1924 N N . ASN A 1 224 ? 12.353 9.483 -3.656 1.00 90.75 224 ASN A N 1
ATOM 1925 C CA . ASN A 1 224 ? 11.363 8.806 -4.496 1.00 90.75 224 ASN A CA 1
ATOM 1926 C C . ASN A 1 224 ? 12.024 7.938 -5.579 1.00 90.75 224 ASN A C 1
ATOM 1928 O O . ASN A 1 224 ? 11.551 6.831 -5.827 1.00 90.75 224 ASN A O 1
ATOM 1932 N N . THR A 1 225 ? 13.104 8.413 -6.200 1.00 88.00 225 THR A N 1
ATOM 1933 C CA . THR A 1 225 ? 13.864 7.653 -7.202 1.00 88.00 225 THR A CA 1
ATOM 1934 C C . THR A 1 225 ? 14.495 6.407 -6.587 1.00 88.00 225 THR A C 1
ATOM 1936 O O . THR A 1 225 ? 14.262 5.310 -7.092 1.00 88.00 225 THR A O 1
ATOM 1939 N N . LEU A 1 226 ? 15.200 6.539 -5.458 1.00 88.88 226 LEU A N 1
ATOM 1940 C CA . LEU A 1 226 ? 15.829 5.407 -4.767 1.00 88.88 226 LEU A CA 1
ATOM 1941 C C . LEU A 1 226 ? 14.798 4.399 -4.259 1.00 88.88 226 LEU A C 1
ATOM 1943 O O . LEU A 1 226 ? 14.967 3.194 -4.440 1.00 88.88 226 LEU A O 1
ATOM 1947 N N . PHE A 1 227 ? 13.686 4.880 -3.698 1.00 91.81 227 PHE A N 1
ATOM 1948 C CA . PHE A 1 227 ? 12.579 4.016 -3.299 1.00 91.81 227 PHE A CA 1
ATOM 1949 C C . PHE A 1 227 ? 12.048 3.214 -4.490 1.00 91.81 227 PHE A C 1
ATOM 1951 O O . PHE A 1 227 ? 11.888 1.994 -4.403 1.00 91.81 227 PHE A O 1
ATOM 1958 N N . ARG A 1 228 ? 11.784 3.881 -5.621 1.00 90.12 228 ARG A N 1
ATOM 1959 C CA . ARG A 1 228 ? 11.280 3.226 -6.833 1.00 90.12 228 ARG A CA 1
ATOM 1960 C C . ARG A 1 228 ? 12.281 2.235 -7.405 1.00 90.12 228 ARG A C 1
ATOM 1962 O O . ARG A 1 228 ? 11.874 1.154 -7.813 1.00 90.12 228 ARG A O 1
ATOM 1969 N N . PHE A 1 229 ? 13.566 2.563 -7.396 1.00 88.56 229 PHE A N 1
ATOM 1970 C CA . PHE A 1 229 ? 14.612 1.645 -7.817 1.00 88.56 229 PHE A CA 1
ATOM 1971 C C . PHE A 1 229 ? 14.621 0.372 -6.957 1.00 88.56 229 PHE A C 1
ATOM 1973 O O . PHE A 1 229 ? 14.381 -0.723 -7.467 1.00 88.56 229 PHE A O 1
ATOM 1980 N N . PHE A 1 230 ? 14.796 0.505 -5.638 1.00 89.25 230 PHE A N 1
ATOM 1981 C CA . PHE A 1 230 ? 14.930 -0.650 -4.742 1.00 89.25 230 PHE A CA 1
ATOM 1982 C C . PHE A 1 230 ? 13.653 -1.489 -4.629 1.00 89.25 230 PHE A C 1
ATOM 1984 O O . PHE A 1 230 ? 13.726 -2.696 -4.395 1.00 89.25 230 PHE A O 1
ATOM 1991 N N . SER A 1 231 ? 12.476 -0.884 -4.811 1.00 89.25 231 SER A N 1
ATOM 1992 C CA . SER A 1 231 ? 11.187 -1.594 -4.831 1.00 89.25 231 SER A CA 1
ATOM 1993 C C . SER A 1 231 ? 10.808 -2.178 -6.200 1.00 89.25 231 SER A C 1
ATOM 1995 O O . SER A 1 231 ? 9.748 -2.796 -6.308 1.00 89.25 231 SER A O 1
ATOM 1997 N N . ARG A 1 232 ? 11.646 -2.004 -7.237 1.00 86.69 232 ARG A N 1
ATOM 1998 C CA . ARG A 1 232 ? 11.355 -2.346 -8.643 1.00 86.69 232 ARG A CA 1
ATOM 1999 C C . ARG A 1 232 ? 10.060 -1.713 -9.163 1.00 86.69 232 ARG A C 1
ATOM 2001 O O . ARG A 1 232 ? 9.152 -2.391 -9.636 1.00 86.69 232 ARG A O 1
ATOM 2008 N N . SER A 1 233 ? 9.955 -0.395 -9.041 1.00 87.00 233 SER A N 1
ATOM 2009 C CA . SER A 1 233 ? 8.807 0.409 -9.475 1.00 87.00 233 SER A CA 1
ATOM 2010 C C . SER A 1 233 ? 9.196 1.698 -10.221 1.00 87.00 233 SER A C 1
ATOM 2012 O O . SER A 1 233 ? 8.436 2.678 -10.235 1.00 87.00 233 SER A O 1
ATOM 2014 N N . LEU A 1 234 ? 10.374 1.711 -10.858 1.00 86.94 234 LEU A N 1
ATOM 2015 C CA . LEU A 1 234 ? 10.726 2.733 -11.842 1.00 86.94 234 LEU A CA 1
ATOM 2016 C C . LEU A 1 234 ? 9.822 2.596 -13.082 1.00 86.94 234 LEU A C 1
ATOM 2018 O O . LEU A 1 234 ? 9.661 1.490 -13.611 1.00 86.94 234 LEU A O 1
ATOM 2022 N N . PRO A 1 235 ? 9.222 3.701 -13.560 1.00 81.25 235 PRO A N 1
ATOM 2023 C CA . PRO A 1 235 ? 8.462 3.698 -14.805 1.00 81.25 235 PRO A CA 1
ATOM 2024 C C . PRO A 1 235 ? 9.324 3.276 -16.003 1.00 81.25 235 PRO A C 1
ATOM 2026 O O . PRO A 1 235 ? 10.509 3.588 -16.051 1.00 81.25 235 PRO A O 1
ATOM 2029 N N . GLY A 1 236 ? 8.725 2.592 -16.980 1.00 81.50 236 GLY A N 1
ATOM 2030 C CA . GLY A 1 236 ? 9.365 2.253 -18.260 1.00 81.50 236 GLY A CA 1
ATOM 2031 C C . GLY A 1 236 ? 10.311 1.048 -18.233 1.00 81.50 236 GLY A C 1
ATOM 2032 O O . GLY A 1 236 ? 10.406 0.351 -19.229 1.00 81.50 236 GLY A O 1
ATOM 2033 N N . ILE A 1 237 ? 10.927 0.736 -17.091 1.00 80.44 237 ILE A N 1
ATOM 2034 C CA . ILE A 1 237 ? 11.956 -0.318 -16.992 1.00 80.44 237 ILE A CA 1
ATOM 2035 C C . ILE A 1 237 ? 11.353 -1.691 -16.659 1.00 80.44 237 ILE A C 1
ATOM 2037 O O . ILE A 1 237 ? 11.856 -2.738 -17.055 1.00 80.44 237 ILE A O 1
ATOM 2041 N N . ASN A 1 238 ? 10.244 -1.720 -15.917 1.00 72.62 238 ASN A N 1
ATOM 2042 C CA . ASN A 1 238 ? 9.688 -2.965 -15.376 1.00 72.62 238 ASN A CA 1
ATOM 2043 C C . ASN A 1 238 ? 9.250 -4.006 -16.418 1.00 72.62 238 ASN A C 1
ATOM 2045 O O . ASN A 1 238 ? 9.145 -5.182 -16.060 1.00 72.62 238 ASN A O 1
ATOM 2049 N N . HIS A 1 239 ? 8.965 -3.578 -17.649 1.00 71.94 239 HIS A N 1
ATOM 2050 C CA . HIS A 1 239 ? 8.501 -4.439 -18.738 1.00 71.94 239 HIS A CA 1
ATOM 2051 C C . HIS A 1 239 ? 9.642 -5.161 -19.468 1.00 71.94 239 HIS A C 1
ATOM 2053 O O . HIS A 1 239 ? 9.375 -6.126 -20.172 1.00 71.94 239 HIS A O 1
ATOM 2059 N N . GLU A 1 240 ? 10.894 -4.748 -19.268 1.00 76.44 240 GLU A N 1
ATOM 2060 C CA . GLU A 1 240 ? 12.075 -5.301 -19.945 1.00 76.44 240 GLU A CA 1
ATOM 2061 C C . GLU A 1 240 ? 12.563 -6.602 -19.279 1.00 76.44 240 GLU A C 1
ATOM 2063 O O . GLU A 1 240 ? 13.730 -6.744 -18.949 1.00 76.44 240 GLU A O 1
ATOM 2068 N N . ARG A 1 241 ? 11.676 -7.549 -18.958 1.00 76.38 241 ARG A N 1
ATOM 2069 C CA . ARG A 1 241 ? 12.096 -8.842 -18.383 1.00 76.38 241 ARG A CA 1
ATOM 2070 C C . ARG A 1 241 ? 12.322 -9.858 -19.482 1.00 76.38 241 ARG A C 1
ATOM 2072 O O . ARG A 1 241 ? 11.530 -9.913 -20.415 1.00 76.38 241 ARG A O 1
ATOM 2079 N N . ASP A 1 242 ? 13.366 -10.667 -19.317 1.00 84.19 242 ASP A N 1
ATOM 2080 C CA . ASP A 1 242 ? 13.731 -11.720 -20.267 1.00 84.19 242 ASP A CA 1
ATOM 2081 C C . ASP A 1 242 ? 13.979 -11.150 -21.676 1.00 84.19 242 ASP A C 1
ATOM 2083 O O . ASP A 1 242 ? 13.701 -11.770 -22.698 1.00 84.19 242 ASP A O 1
ATOM 2087 N N . THR A 1 243 ? 14.528 -9.933 -21.714 1.00 86.81 243 THR A N 1
ATOM 2088 C CA . THR A 1 243 ? 14.906 -9.210 -22.930 1.00 86.81 243 THR A CA 1
ATOM 2089 C C . THR A 1 243 ? 16.416 -9.033 -23.005 1.00 86.81 243 THR A C 1
ATOM 2091 O O . THR A 1 243 ? 17.114 -9.037 -21.987 1.00 86.81 243 THR A O 1
ATOM 2094 N N . ARG A 1 244 ? 16.937 -8.863 -24.222 1.00 90.69 244 ARG A N 1
ATOM 2095 C CA . ARG A 1 244 ? 18.348 -8.532 -24.435 1.00 90.69 244 ARG A CA 1
ATOM 2096 C C . ARG A 1 244 ? 18.605 -7.062 -24.130 1.00 90.69 244 ARG A C 1
ATOM 2098 O O . ARG A 1 244 ? 17.830 -6.189 -24.517 1.00 90.69 244 ARG A O 1
ATOM 2105 N N . CYS A 1 245 ? 19.720 -6.795 -23.466 1.00 90.75 245 CYS A N 1
ATOM 2106 C CA . CYS A 1 245 ? 20.238 -5.450 -23.293 1.00 90.75 245 CYS A CA 1
ATOM 2107 C C . CYS A 1 245 ? 20.533 -4.828 -24.651 1.00 90.75 245 CYS A C 1
ATOM 2109 O O . CYS A 1 245 ? 21.264 -5.399 -25.454 1.00 90.75 245 CYS A O 1
ATOM 2111 N N . LYS A 1 246 ? 19.989 -3.633 -24.890 1.00 89.81 246 LYS A N 1
ATOM 2112 C CA . LYS A 1 246 ? 20.204 -2.884 -26.137 1.00 89.81 246 LYS A CA 1
ATOM 2113 C C . LYS A 1 246 ? 21.642 -2.379 -26.300 1.00 89.81 246 LYS A C 1
ATOM 2115 O O . LYS A 1 246 ? 21.979 -1.903 -27.373 1.00 89.81 246 LYS A O 1
ATOM 2120 N N . ILE A 1 247 ? 22.446 -2.444 -25.236 1.00 90.50 247 ILE A N 1
ATOM 2121 C CA . ILE A 1 247 ? 23.828 -1.956 -25.205 1.00 90.50 247 ILE A CA 1
ATOM 2122 C C . ILE A 1 247 ? 24.796 -3.141 -25.293 1.00 90.50 247 ILE A C 1
ATOM 2124 O O . ILE A 1 247 ? 25.510 -3.248 -26.279 1.00 90.50 247 ILE A O 1
ATOM 2128 N N . CYS A 1 248 ? 24.760 -4.075 -24.335 1.00 93.38 248 CYS A N 1
ATOM 2129 C CA . CYS A 1 248 ? 25.695 -5.213 -24.313 1.00 93.38 248 CYS A CA 1
ATOM 2130 C C . CYS A 1 248 ? 25.192 -6.486 -25.016 1.00 93.38 248 CYS A C 1
ATOM 2132 O O . CYS A 1 248 ? 25.888 -7.494 -25.060 1.00 93.38 248 CYS A O 1
ATOM 2134 N N . GLY A 1 249 ? 23.942 -6.519 -25.489 1.00 91.56 249 GLY A N 1
ATOM 2135 C CA . GLY A 1 249 ? 23.348 -7.691 -26.149 1.00 91.56 249 GLY A CA 1
ATOM 2136 C C . GLY A 1 249 ? 23.005 -8.881 -25.234 1.00 91.56 249 GLY A C 1
ATOM 2137 O O . GLY A 1 249 ? 22.301 -9.800 -25.678 1.00 91.56 249 GLY A O 1
ATOM 2138 N N . HIS A 1 250 ? 23.443 -8.879 -23.968 1.00 91.38 250 HIS A N 1
ATOM 2139 C CA . HIS A 1 250 ? 23.175 -9.957 -23.011 1.00 91.38 250 HIS A CA 1
ATOM 2140 C C . HIS A 1 250 ? 21.699 -10.040 -22.615 1.00 91.38 250 HIS A C 1
ATOM 2142 O O . HIS A 1 250 ? 21.039 -9.031 -22.360 1.00 91.38 250 HIS A O 1
ATOM 2148 N N . LEU A 1 251 ? 21.190 -11.267 -22.512 1.00 90.88 251 LEU A N 1
ATOM 2149 C CA . LEU A 1 251 ? 19.868 -11.551 -21.964 1.00 90.88 251 LEU A CA 1
ATOM 2150 C C . LEU A 1 251 ? 19.894 -11.380 -20.442 1.00 90.88 251 LEU A C 1
ATOM 2152 O O . LEU A 1 251 ? 20.737 -11.971 -19.767 1.00 90.88 251 LEU A O 1
ATOM 2156 N N . PHE A 1 252 ? 18.950 -10.622 -19.887 1.00 86.50 252 PHE A N 1
ATOM 2157 C CA . PHE A 1 252 ? 18.842 -10.452 -18.441 1.00 86.50 252 PHE A CA 1
ATOM 2158 C C . PHE A 1 252 ? 17.421 -10.716 -17.930 1.00 86.50 252 PHE A C 1
ATOM 2160 O O . PHE A 1 252 ? 16.423 -10.400 -18.574 1.00 86.50 252 PHE A O 1
ATOM 2167 N N . ARG A 1 253 ? 17.331 -11.272 -16.715 1.00 85.12 253 ARG A N 1
ATOM 2168 C CA . ARG A 1 253 ? 16.053 -11.548 -16.026 1.00 85.12 253 ARG A CA 1
ATOM 2169 C C . ARG A 1 253 ? 15.572 -10.378 -15.164 1.00 85.12 253 ARG A C 1
ATOM 2171 O O . ARG A 1 253 ? 14.376 -10.213 -14.914 1.00 85.12 253 ARG A O 1
ATOM 2178 N N . ASP A 1 254 ? 16.502 -9.558 -14.671 1.00 85.75 254 ASP A N 1
ATOM 2179 C CA . ASP A 1 254 ? 16.196 -8.397 -13.834 1.00 85.75 254 ASP A CA 1
ATOM 2180 C C . ASP A 1 254 ? 16.871 -7.120 -14.367 1.00 85.75 254 ASP A C 1
ATOM 2182 O O . ASP A 1 254 ? 18.067 -6.925 -14.109 1.00 85.75 254 ASP A O 1
ATOM 2186 N N . PRO A 1 255 ? 16.116 -6.223 -15.042 1.00 87.31 255 PRO A N 1
ATOM 2187 C CA . PRO A 1 255 ? 16.665 -4.976 -15.575 1.00 87.31 255 PRO A CA 1
ATOM 2188 C C . PRO A 1 255 ? 17.325 -4.101 -14.512 1.00 87.31 255 PRO A C 1
ATOM 2190 O O . PRO A 1 255 ? 18.264 -3.382 -14.819 1.00 87.31 255 PRO A O 1
ATOM 2193 N N . TYR A 1 256 ? 16.881 -4.159 -13.253 1.00 86.38 256 TYR A N 1
ATOM 2194 C CA . TYR A 1 256 ? 17.413 -3.286 -12.204 1.00 86.38 256 TYR A CA 1
ATOM 2195 C C . TYR A 1 256 ? 18.832 -3.687 -11.826 1.00 86.38 256 TYR A C 1
ATOM 2197 O O . TYR A 1 256 ? 19.710 -2.839 -11.729 1.00 86.38 256 TYR A O 1
ATOM 2205 N N . SER A 1 257 ? 19.066 -4.988 -11.657 1.00 84.06 257 SER A N 1
ATOM 2206 C CA . SER A 1 257 ? 20.415 -5.493 -11.413 1.00 84.06 257 SER A CA 1
ATOM 2207 C C . SER A 1 257 ? 21.303 -5.282 -12.642 1.00 84.06 257 SER A C 1
ATOM 2209 O O . SER A 1 257 ? 22.418 -4.780 -12.526 1.00 84.06 257 SER A O 1
ATOM 2211 N N . HIS A 1 258 ? 20.788 -5.582 -13.838 1.00 87.44 258 HIS A N 1
ATOM 2212 C CA . HIS A 1 258 ? 21.590 -5.552 -15.050 1.00 87.44 258 HIS A CA 1
ATOM 2213 C C . HIS A 1 258 ? 21.965 -4.128 -15.463 1.00 87.44 258 HIS A C 1
ATOM 2215 O O . HIS A 1 258 ? 23.149 -3.802 -15.493 1.00 87.44 258 HIS A O 1
ATOM 2221 N N . LEU A 1 259 ? 20.970 -3.274 -15.717 1.00 86.25 259 LEU A N 1
ATOM 2222 C CA . LEU A 1 259 ? 21.178 -1.946 -16.300 1.00 86.25 259 LEU A CA 1
ATOM 2223 C C . LEU A 1 259 ? 21.931 -0.999 -15.365 1.00 86.25 259 LEU A C 1
ATOM 2225 O O . LEU A 1 259 ? 22.612 -0.106 -15.845 1.00 86.25 259 LEU A O 1
ATOM 2229 N N . PHE A 1 260 ? 21.818 -1.184 -14.049 1.00 83.25 260 PHE A N 1
ATOM 2230 C CA . PHE A 1 260 ? 22.418 -0.260 -13.088 1.00 83.25 260 PHE A CA 1
ATOM 2231 C C . PHE A 1 260 ? 23.678 -0.789 -12.404 1.00 83.25 260 PHE A C 1
ATOM 2233 O O . PHE A 1 260 ? 24.407 0.008 -11.825 1.00 83.25 260 PHE A O 1
ATOM 2240 N N . THR A 1 261 ? 23.940 -2.103 -12.415 1.00 80.81 261 THR A N 1
ATOM 2241 C CA . THR A 1 261 ? 25.075 -2.649 -11.644 1.00 80.81 261 THR A CA 1
ATOM 2242 C C . THR A 1 261 ? 25.900 -3.731 -12.329 1.00 80.81 261 THR A C 1
ATOM 2244 O O . THR A 1 261 ? 27.075 -3.850 -11.998 1.00 80.81 261 THR A O 1
ATOM 2247 N N . LEU A 1 262 ? 25.337 -4.525 -13.249 1.00 84.31 262 LEU A N 1
ATOM 2248 C CA . LEU A 1 262 ? 26.043 -5.685 -13.821 1.00 84.31 262 LEU A CA 1
ATOM 2249 C C . LEU A 1 262 ? 26.497 -5.484 -15.275 1.00 84.31 262 LEU A C 1
ATOM 2251 O O . LEU A 1 262 ? 27.384 -6.197 -15.731 1.00 84.31 262 LEU A O 1
ATOM 2255 N N . CYS A 1 263 ? 25.893 -4.562 -16.027 1.00 88.69 263 CYS A N 1
ATOM 2256 C CA . CYS A 1 263 ? 26.229 -4.335 -17.432 1.00 88.69 263 CYS A CA 1
ATOM 2257 C C . CYS A 1 263 ? 27.484 -3.463 -17.576 1.00 88.69 263 CYS A C 1
ATOM 2259 O O . CYS A 1 263 ? 27.395 -2.242 -17.469 1.00 88.69 263 CYS A O 1
ATOM 2261 N N . GLN A 1 264 ? 28.636 -4.079 -17.848 1.00 90.06 264 GLN A N 1
ATOM 2262 C CA . GLN A 1 264 ? 29.920 -3.376 -17.921 1.00 90.06 264 GLN A CA 1
ATOM 2263 C C . GLN A 1 264 ? 29.942 -2.264 -18.984 1.00 90.06 264 GLN A C 1
ATOM 2265 O O . GLN A 1 264 ? 30.363 -1.154 -18.674 1.00 90.06 264 GLN A O 1
ATOM 2270 N N . ASP A 1 265 ? 29.360 -2.502 -20.164 1.00 91.50 265 ASP A N 1
ATOM 2271 C CA . ASP A 1 265 ? 29.279 -1.493 -21.231 1.00 91.50 265 ASP A CA 1
ATOM 2272 C C . ASP A 1 265 ? 28.500 -0.241 -20.797 1.00 91.50 265 ASP A C 1
ATOM 2274 O O . ASP A 1 265 ? 28.896 0.886 -21.088 1.00 91.50 265 ASP A O 1
ATOM 2278 N N . ILE A 1 266 ? 27.409 -0.416 -20.037 1.00 88.56 266 ILE A N 1
ATOM 2279 C CA . ILE A 1 266 ? 26.660 0.718 -19.473 1.00 88.56 266 ILE A CA 1
ATOM 2280 C C . ILE A 1 266 ? 27.514 1.464 -18.452 1.00 88.56 266 ILE A C 1
ATOM 2282 O O . ILE A 1 266 ? 27.514 2.692 -18.440 1.00 88.56 266 ILE A O 1
ATOM 2286 N N . LEU A 1 267 ? 28.250 0.741 -17.608 1.00 86.38 267 LEU A N 1
ATOM 2287 C CA . LEU A 1 267 ? 29.115 1.348 -16.600 1.00 86.38 267 LEU A CA 1
ATOM 2288 C C . LEU A 1 267 ? 30.271 2.135 -17.234 1.00 86.38 267 LEU A C 1
ATOM 2290 O O . LEU A 1 267 ? 30.694 3.151 -16.683 1.00 86.38 267 LEU A O 1
ATOM 2294 N N . ASP A 1 268 ? 30.773 1.708 -18.389 1.00 88.69 268 ASP A N 1
ATOM 2295 C CA . ASP A 1 268 ? 31.836 2.414 -19.106 1.00 88.69 268 ASP A CA 1
ATOM 2296 C C . ASP A 1 268 ? 31.310 3.657 -19.847 1.00 88.69 268 ASP A C 1
ATOM 2298 O O . ASP A 1 268 ? 31.946 4.720 -19.808 1.00 88.69 268 ASP A O 1
ATOM 2302 N N . ILE A 1 269 ? 30.087 3.592 -20.392 1.00 87.81 269 ILE A N 1
ATOM 2303 C CA . ILE A 1 269 ? 29.356 4.777 -20.875 1.00 87.81 269 ILE A CA 1
ATOM 2304 C C . ILE A 1 269 ? 29.112 5.760 -19.719 1.00 87.81 269 ILE A C 1
ATOM 2306 O O . ILE A 1 269 ? 29.368 6.956 -19.863 1.00 87.81 269 ILE A O 1
ATOM 2310 N N . GLU A 1 270 ? 28.674 5.275 -18.554 1.00 86.00 270 GLU A N 1
ATOM 2311 C CA . GLU A 1 270 ? 28.422 6.091 -17.360 1.00 86.00 270 GLU A CA 1
ATOM 2312 C C . GLU A 1 270 ? 29.683 6.860 -16.933 1.00 86.00 270 GLU A C 1
ATOM 2314 O O . GLU A 1 270 ? 29.631 8.078 -16.755 1.00 86.00 270 GLU A O 1
ATOM 2319 N N . LYS A 1 271 ? 30.838 6.183 -16.836 1.00 87.25 271 LYS A N 1
ATOM 2320 C CA . LYS A 1 271 ? 32.132 6.823 -16.523 1.00 87.25 271 LYS A CA 1
ATOM 2321 C C . LYS A 1 271 ? 32.473 7.934 -17.516 1.00 87.25 271 LYS A C 1
ATOM 2323 O O . LYS A 1 271 ? 32.918 9.008 -17.107 1.00 87.25 271 LYS A O 1
ATOM 2328 N N . THR A 1 272 ? 32.250 7.682 -18.805 1.00 88.69 272 THR A N 1
ATOM 2329 C CA . THR A 1 272 ? 32.511 8.653 -19.874 1.00 88.69 272 THR A CA 1
ATOM 2330 C C . THR A 1 272 ? 31.611 9.879 -19.734 1.00 88.69 272 THR A C 1
ATOM 2332 O O . THR A 1 272 ? 32.104 11.006 -19.748 1.00 88.69 272 THR A O 1
ATOM 2335 N N . ILE A 1 273 ? 30.308 9.675 -19.516 1.00 86.88 273 ILE A N 1
ATOM 2336 C CA . ILE A 1 273 ? 29.337 10.756 -19.301 1.00 86.88 273 ILE A CA 1
ATOM 2337 C C . ILE A 1 273 ? 29.714 11.583 -18.071 1.00 86.88 273 ILE A C 1
ATOM 2339 O O . ILE A 1 273 ? 29.757 12.808 -18.154 1.00 86.88 273 ILE A O 1
ATOM 2343 N N . ILE A 1 274 ? 30.028 10.937 -16.946 1.00 86.56 274 ILE A N 1
ATOM 2344 C CA . ILE A 1 274 ? 30.414 11.620 -15.704 1.00 86.56 274 ILE A CA 1
ATOM 2345 C C . ILE A 1 274 ? 31.661 12.473 -15.915 1.00 86.56 274 ILE A C 1
ATOM 2347 O O . ILE A 1 274 ? 31.675 13.637 -15.523 1.00 86.56 274 ILE A O 1
ATOM 2351 N N . SER A 1 275 ? 32.695 11.917 -16.551 1.00 89.00 275 SER A N 1
ATOM 2352 C CA . SER A 1 275 ? 33.929 12.648 -16.855 1.00 89.00 275 SER A CA 1
ATOM 2353 C C . SER A 1 275 ? 33.648 13.878 -17.721 1.00 89.00 275 SER A C 1
ATOM 2355 O O . SER A 1 275 ? 34.103 14.976 -17.403 1.00 89.00 275 SER A O 1
ATOM 2357 N N . THR A 1 276 ? 32.833 13.727 -18.767 1.00 89.25 276 THR A N 1
ATOM 2358 C CA . THR A 1 276 ? 32.454 14.821 -19.671 1.00 89.25 276 THR A CA 1
ATOM 2359 C C . THR A 1 276 ? 31.629 15.895 -18.966 1.00 89.25 276 THR A C 1
ATOM 2361 O O . THR A 1 276 ? 31.983 17.071 -19.031 1.00 89.25 276 THR A O 1
ATOM 2364 N N . VAL A 1 277 ? 30.576 15.523 -18.230 1.00 86.19 277 VAL A N 1
ATOM 2365 C CA . VAL A 1 277 ? 29.757 16.479 -17.464 1.00 86.19 277 VAL A CA 1
ATOM 2366 C C . VAL A 1 277 ? 30.614 17.204 -16.432 1.00 86.19 277 VAL A C 1
ATOM 2368 O O . VAL A 1 277 ? 30.539 18.422 -16.332 1.00 86.19 277 VAL A O 1
ATOM 2371 N N . ASN A 1 278 ? 31.493 16.498 -15.719 1.00 90.19 278 ASN A N 1
ATOM 2372 C CA . ASN A 1 278 ? 32.388 17.113 -14.742 1.00 90.19 278 ASN A CA 1
ATOM 2373 C C . ASN A 1 278 ? 33.414 18.049 -15.372 1.00 90.19 278 ASN A C 1
ATOM 2375 O O . ASN A 1 278 ? 33.871 18.961 -14.693 1.00 90.19 278 ASN A O 1
ATOM 2379 N N . LYS A 1 279 ? 33.801 17.860 -16.632 1.00 91.81 279 LYS A N 1
ATOM 2380 C CA . LYS A 1 279 ? 34.670 18.815 -17.331 1.00 91.81 279 LYS A CA 1
ATOM 2381 C C . LYS A 1 279 ? 33.907 20.066 -17.761 1.00 91.81 279 LYS A C 1
ATOM 2383 O O . LYS A 1 279 ? 34.439 21.161 -17.639 1.00 91.81 279 LYS A O 1
ATOM 2388 N N . LEU A 1 280 ? 32.672 19.900 -18.234 1.00 90.81 280 LEU A N 1
ATOM 2389 C CA . LEU A 1 280 ? 31.869 20.976 -18.826 1.00 90.81 280 LEU A CA 1
ATOM 2390 C C . LEU A 1 280 ? 31.013 21.755 -17.815 1.00 90.81 280 LEU A C 1
ATOM 2392 O O . LEU A 1 280 ? 30.538 22.842 -18.126 1.00 90.81 280 LEU A O 1
ATOM 2396 N N . SER A 1 281 ? 30.787 21.206 -16.622 1.00 84.62 281 SER A N 1
ATOM 2397 C CA . SER A 1 281 ? 29.882 21.761 -15.615 1.00 84.62 281 SER A CA 1
ATOM 2398 C C . SER A 1 281 ? 30.615 22.213 -14.351 1.00 84.62 281 SER A C 1
ATOM 2400 O O . SER A 1 281 ? 31.549 21.564 -13.857 1.00 84.62 281 SER A O 1
ATOM 2402 N N . PHE A 1 282 ? 30.113 23.304 -13.766 1.00 83.88 282 PHE A N 1
ATOM 2403 C CA . PHE A 1 282 ? 30.455 23.724 -12.404 1.00 83.88 282 PHE A CA 1
ATOM 2404 C C . PHE A 1 282 ? 29.930 22.734 -11.355 1.00 83.88 282 PHE A C 1
ATOM 2406 O O . PHE A 1 282 ? 30.548 22.557 -10.307 1.00 83.88 282 PHE A O 1
ATOM 2413 N N . ILE A 1 283 ? 28.821 22.048 -11.648 1.00 79.81 283 ILE A N 1
ATOM 2414 C CA . ILE A 1 283 ? 28.251 21.017 -10.779 1.00 79.81 283 ILE A CA 1
ATOM 2415 C C . ILE A 1 283 ? 28.918 19.687 -11.107 1.00 79.81 283 ILE A C 1
ATOM 2417 O O . ILE A 1 283 ? 28.758 19.163 -12.212 1.00 79.81 283 ILE A O 1
ATOM 2421 N N . LYS A 1 284 ? 29.641 19.132 -10.131 1.00 80.56 284 LYS A N 1
ATOM 2422 C CA . LYS A 1 284 ? 30.227 17.799 -10.251 1.00 80.56 284 LYS A CA 1
ATOM 2423 C C . LYS A 1 284 ? 29.185 16.735 -9.924 1.00 80.56 284 LYS A C 1
ATOM 2425 O O . LYS A 1 284 ? 28.494 16.814 -8.912 1.00 80.56 284 LYS A O 1
ATOM 2430 N N . ILE A 1 285 ? 29.095 15.738 -10.790 1.00 79.25 285 ILE A N 1
ATOM 2431 C CA . ILE A 1 285 ? 28.328 14.518 -10.593 1.00 79.25 285 ILE A CA 1
ATOM 2432 C C . ILE A 1 285 ? 29.284 13.357 -10.329 1.00 79.25 285 ILE A C 1
ATOM 2434 O O . ILE A 1 285 ? 30.431 13.344 -10.780 1.00 79.25 285 ILE A O 1
ATOM 2438 N N . HIS A 1 286 ? 28.814 12.365 -9.588 1.00 76.56 286 HIS A N 1
ATOM 2439 C CA . HIS A 1 286 ? 29.602 11.187 -9.248 1.00 76.56 286 HIS A CA 1
ATOM 2440 C C . HIS A 1 286 ? 28.934 9.940 -9.791 1.00 76.56 286 HIS A C 1
ATOM 2442 O O . HIS A 1 286 ? 27.754 9.955 -10.124 1.00 76.56 286 HIS A O 1
ATOM 2448 N N . ARG A 1 287 ? 29.694 8.851 -9.878 1.00 69.19 287 ARG A N 1
ATOM 2449 C CA . ARG A 1 287 ? 29.117 7.558 -10.220 1.00 69.19 287 ARG A CA 1
ATOM 2450 C C . ARG A 1 287 ? 28.155 7.139 -9.131 1.00 69.19 287 ARG A C 1
ATOM 2452 O O . ARG A 1 287 ? 28.436 7.335 -7.946 1.00 69.19 287 ARG A O 1
ATOM 2459 N N . TRP A 1 288 ? 27.052 6.521 -9.526 1.00 60.66 288 TRP A N 1
ATOM 2460 C CA . TRP A 1 288 ? 26.232 5.852 -8.542 1.00 60.66 288 TRP A CA 1
ATOM 2461 C C . TRP A 1 288 ? 26.956 4.592 -8.057 1.00 60.66 288 TRP A C 1
ATOM 2463 O O . TRP A 1 288 ? 26.958 3.559 -8.721 1.00 60.66 288 TRP A O 1
ATOM 2473 N N . SER A 1 289 ? 27.622 4.693 -6.906 1.00 59.50 289 SER A N 1
ATOM 2474 C CA . SER A 1 289 ? 28.195 3.539 -6.222 1.00 59.50 289 SER A CA 1
ATOM 2475 C C . SER A 1 289 ? 27.283 3.104 -5.087 1.00 59.50 289 SER A C 1
ATOM 2477 O O . SER A 1 289 ? 26.749 3.908 -4.327 1.00 59.50 289 SER A O 1
ATOM 2479 N N . MET A 1 290 ? 27.098 1.797 -4.999 1.00 56.47 290 MET A N 1
ATOM 2480 C CA . MET A 1 290 ? 26.384 1.132 -3.917 1.00 56.47 290 MET A CA 1
ATOM 2481 C C . MET A 1 290 ? 27.347 0.641 -2.823 1.00 56.47 290 MET A C 1
ATOM 2483 O O . MET A 1 290 ? 26.907 0.311 -1.724 1.00 56.47 290 MET A O 1
ATOM 2487 N N . ASP A 1 291 ? 28.653 0.628 -3.119 1.00 54.34 291 ASP A N 1
ATOM 2488 C CA . ASP A 1 291 ? 29.728 0.208 -2.212 1.00 54.34 291 ASP A CA 1
ATOM 2489 C C . ASP A 1 291 ? 30.128 1.333 -1.240 1.00 54.34 291 ASP A C 1
ATOM 2491 O O . ASP A 1 291 ? 30.688 1.085 -0.171 1.00 54.34 291 ASP A O 1
ATOM 2495 N N . THR A 1 292 ? 29.796 2.583 -1.573 1.00 48.00 292 THR A N 1
ATOM 2496 C CA . THR A 1 292 ? 29.861 3.709 -0.641 1.00 48.00 292 THR A CA 1
ATOM 2497 C C . THR A 1 292 ? 28.830 3.475 0.462 1.00 48.00 292 THR A C 1
ATOM 2499 O O . THR A 1 292 ? 27.621 3.519 0.215 1.00 48.00 292 THR A O 1
ATOM 2502 N N . LYS A 1 293 ? 29.320 3.141 1.668 1.00 39.59 293 LYS A N 1
ATOM 2503 C CA . LYS A 1 293 ? 28.530 2.820 2.871 1.00 39.59 293 LYS A CA 1
ATOM 2504 C C . LYS A 1 293 ? 27.307 3.735 2.956 1.00 39.59 293 LYS A C 1
ATOM 2506 O O . LYS A 1 293 ? 27.424 4.936 2.747 1.00 39.59 293 LYS A O 1
ATOM 2511 N N . GLY A 1 294 ? 26.143 3.165 3.281 1.00 40.88 294 GLY A N 1
ATOM 2512 C CA . GLY A 1 294 ? 24.808 3.769 3.139 1.00 40.88 294 GLY A CA 1
ATOM 2513 C C . GLY A 1 294 ? 24.543 5.166 3.736 1.00 40.88 294 GLY A C 1
ATOM 2514 O O . GLY A 1 294 ? 23.423 5.648 3.591 1.00 40.88 294 GLY A O 1
ATOM 2515 N N . SER A 1 295 ? 25.522 5.824 4.364 1.00 35.31 295 SER A N 1
ATOM 2516 C CA . SER A 1 295 ? 25.539 7.268 4.624 1.00 35.31 295 SER A CA 1
ATOM 2517 C C . SER A 1 295 ? 25.716 8.112 3.351 1.00 35.31 295 SER A C 1
ATOM 2519 O O . SER A 1 295 ? 25.209 9.224 3.294 1.00 35.31 295 SER A O 1
ATOM 2521 N N . GLU A 1 296 ? 26.364 7.602 2.301 1.00 36.28 296 GLU A N 1
ATOM 2522 C CA . GLU A 1 296 ? 26.683 8.379 1.086 1.00 36.28 296 GLU A CA 1
ATOM 2523 C C . GLU A 1 296 ? 25.668 8.244 -0.058 1.00 36.28 296 GLU A C 1
ATOM 2525 O O . GLU A 1 296 ? 25.747 8.979 -1.042 1.00 36.28 296 GLU A O 1
ATOM 2530 N N . LEU A 1 297 ? 24.606 7.444 0.112 1.00 37.12 297 LEU A N 1
ATOM 2531 C CA . LEU A 1 297 ? 23.401 7.550 -0.733 1.00 37.12 297 LEU A CA 1
ATOM 2532 C C . LEU A 1 297 ? 22.819 8.987 -0.731 1.00 37.12 297 LEU A C 1
ATOM 2534 O O . LEU A 1 297 ? 22.069 9.357 -1.635 1.00 37.12 297 LEU A O 1
ATOM 2538 N N . LEU A 1 298 ? 23.203 9.811 0.256 1.00 33.06 298 LEU A N 1
ATOM 2539 C CA . LEU A 1 298 ? 22.912 11.243 0.365 1.00 33.06 298 LEU A CA 1
ATOM 2540 C C . LEU A 1 298 ? 23.617 12.119 -0.688 1.00 33.06 298 LEU A C 1
ATOM 2542 O O . LEU A 1 298 ? 23.117 13.206 -0.971 1.00 33.06 298 LEU A O 1
ATOM 2546 N N . GLY A 1 299 ? 24.713 11.676 -1.315 1.00 30.19 299 GLY A N 1
ATOM 2547 C CA . GLY A 1 299 ? 25.447 12.483 -2.303 1.00 30.19 299 GLY A CA 1
ATOM 2548 C C . GLY A 1 299 ? 24.616 12.851 -3.541 1.00 30.19 299 GLY A C 1
ATOM 2549 O O . GLY A 1 299 ? 24.778 13.923 -4.112 1.00 30.19 299 GLY A O 1
ATOM 2550 N N . PHE A 1 300 ? 23.641 12.013 -3.901 1.00 37.00 300 PHE A N 1
ATOM 2551 C CA . PHE A 1 300 ? 22.755 12.225 -5.053 1.00 37.00 300 PHE A CA 1
ATOM 2552 C C . PHE A 1 300 ? 21.463 12.987 -4.729 1.00 37.00 300 PHE A C 1
ATOM 2554 O O . PHE A 1 300 ? 20.680 13.314 -5.619 1.00 37.00 300 PHE A O 1
ATOM 2561 N N . ALA A 1 301 ? 21.226 13.305 -3.457 1.00 29.58 301 ALA A N 1
ATOM 2562 C CA . ALA A 1 301 ? 20.117 14.153 -3.042 1.00 29.58 301 ALA A CA 1
ATOM 2563 C C . ALA A 1 301 ? 20.326 15.642 -3.405 1.00 29.58 301 ALA A C 1
ATOM 2565 O O . ALA A 1 301 ? 19.416 16.435 -3.187 1.00 29.58 301 ALA A O 1
ATOM 2566 N N . ARG A 1 302 ? 21.495 16.026 -3.938 1.00 25.16 302 ARG A N 1
ATOM 2567 C CA . ARG A 1 302 ? 21.844 17.414 -4.289 1.00 25.16 302 ARG A CA 1
ATOM 2568 C C . ARG A 1 302 ? 21.796 17.749 -5.794 1.00 25.16 302 ARG A C 1
ATOM 2570 O O . ARG A 1 302 ? 22.269 18.816 -6.168 1.00 25.16 302 ARG A O 1
ATOM 2577 N N . LEU A 1 303 ? 21.191 16.898 -6.629 1.00 29.61 303 LEU A N 1
ATOM 2578 C CA . LEU A 1 303 ? 20.794 17.223 -8.014 1.00 29.61 303 LEU A CA 1
ATOM 2579 C C . LEU A 1 303 ? 19.270 17.338 -8.123 1.00 29.61 303 LEU A C 1
ATOM 2581 O O . LEU A 1 303 ? 18.789 18.235 -8.845 1.00 29.61 303 LEU A O 1
#

Sequence (303 aa):
MKNNLIKWKSQAITMKAKMTILKTYVLSKLTYHQYMDNLNEEQIEEINNMTRWFLFSSVKNTYTEERKYKTMMKIDRAYADWKEGGIKLWDIELRHIAFKIWYMNRLLHNNYNNNNNTLQEWYMEQLSRKKAHTSTLNDMCRHWGVFRVKFYQNHPKINELPDCIRNDNDEPLKLKEIYELMIKDRHPTPRRTEWQKLWAVRYNTAIPKVFININSISHQKGRNTLFRFFSRSLPGINHERDTRCKICGHLFRDPYSHLFTLCQDILDIEKTIISTVNKLSFIKIHRWSMDTKGSELLGFARL